Protein AF-A0A0F9E6L7-F1 (afdb_monomer)

pLDDT: mean 91.75, std 6.58, range [57.34, 98.56]

Nearest PDB structures (foldseek):
  7aef-assembly1_q  TM=6.475E-01  e=1.071E-04  Algoriphagus machipongonensis
  8gm4-assembly1_A  TM=2.569E-01  e=2.478E+00  Homo sapiens
  8fny-assembly2_C  TM=2.512E-01  e=2.221E+00  Homo sapiens
  6rwb-assembly1_C  TM=1.839E-01  e=2.221E+00  Yersinia pseudotuberculosis
  8jr3-assembly2_F  TM=1.407E-01  e=9.190E+00  Hendra virus horse/Australia/Hendra/1994

Mean predicted aligned error: 6.39 Å

Radius of gyration: 23.45 Å; Cα contacts (8 Å, |Δi|>4): 718; chains: 1; bounding box: 57×57×60 Å

Solvent-accessible surface area (backbone atoms only — not comparable to full-atom values): 17486 Å² total; per-residue (Å²): 83,44,63,81,44,75,62,44,52,51,32,60,73,71,56,77,78,72,42,50,39,44,32,37,40,42,94,98,54,84,54,46,40,29,20,76,83,42,93,53,21,43,76,44,79,49,77,48,80,52,99,75,36,40,39,33,42,41,27,33,44,29,74,86,47,84,57,69,89,65,79,63,64,71,19,34,37,42,53,34,40,30,30,68,53,77,66,86,65,52,58,61,60,59,67,34,79,43,56,66,69,42,60,29,25,50,80,72,74,77,68,44,28,32,30,26,78,36,51,29,35,32,28,86,59,86,68,87,77,64,89,52,38,59,32,72,44,74,27,76,56,19,28,34,25,25,55,51,56,54,55,43,58,22,26,92,56,41,52,20,30,24,74,42,77,44,83,44,74,59,98,85,44,35,30,38,36,36,36,27,35,18,66,53,48,50,26,57,69,38,50,18,78,37,66,47,67,47,48,82,80,47,76,57,21,43,49,54,53,44,36,35,73,18,65,42,10,66,78,28,76,36,44,35,88,50,82,72,40,48,73,43,76,63,57,67,48,68,49,36,77,65,42,52,64,22,53,77,40,69,44,50,59,70,41,23,51,36,60,53,48,52,56,53,33,70,75,44,60,42,40,78,44,68,42,49,89,64,28,44,32,38,26,50,61,74,81,74,84,56,50,67,57,59,88,86,45,77,42,48,51,57,42,51,26,24,52,84,70,77,76,95,54,77,46,66,35,86,62,63,48,99

Foldseek 3Di:
DQDCDPLQVVQVVVDDDKWKKKWWADPPDDIAIETCPDPFHFDDWDWDDDDFKTKIKTKTFCQVVPCPPDDSAFTWIFMKITGQSQDDAAEDDAQDWDDFQHKHAHPPGPQWIKGWPFTDTFHRDDDDDDDGAQDWDDGPRTIIGTHGGGIDIDTPAATWGQHDKDWDQDPNTTMIIGITIAPLVVLQVQFFQAKDFFAQPDDQALLNQLCCLAQVVCVNRRRVVDDHAAEDEDWDFCSRVHPDCGRVDIGHRGDGSNNNNVVSCVVGQWDWHQDHVSHTYIYRDPDDDADADDPPDWDDFQHWHAYPPGPVDIDTDHHTDD

Organism: NCBI:txid412755

Structure (mmCIF, N/CA/C/O backbone):
data_AF-A0A0F9E6L7-F1
#
_entry.id   AF-A0A0F9E6L7-F1
#
loop_
_atom_site.group_PDB
_atom_site.id
_atom_site.type_symbol
_atom_site.label_atom_id
_atom_site.label_alt_id
_atom_site.label_comp_id
_atom_site.label_asym_id
_atom_site.label_entity_id
_atom_site.label_seq_id
_atom_site.pdbx_PDB_ins_code
_atom_site.Cartn_x
_atom_site.Cartn_y
_atom_site.Cartn_z
_atom_site.occupancy
_atom_site.B_iso_or_equiv
_atom_site.auth_seq_id
_atom_site.auth_comp_id
_atom_site.auth_asym_id
_atom_site.auth_atom_id
_atom_site.pdbx_PDB_model_num
ATOM 1 N N . MET A 1 1 ? -3.425 -5.891 2.898 1.00 57.34 1 MET A N 1
ATOM 2 C CA . MET A 1 1 ? -4.582 -5.947 2.011 1.00 57.34 1 MET A CA 1
ATOM 3 C C . MET A 1 1 ? -5.300 -7.037 2.693 1.00 57.34 1 MET A C 1
ATOM 5 O O . MET A 1 1 ? -4.957 -8.207 2.572 1.00 57.34 1 MET A O 1
ATOM 9 N N . ARG A 1 2 ? -6.162 -6.632 3.617 1.00 64.75 2 ARG A N 1
ATOM 10 C CA . ARG A 1 2 ? -6.976 -7.627 4.283 1.00 64.75 2 ARG A CA 1
ATOM 11 C C . ARG A 1 2 ? -7.738 -8.339 3.170 1.00 64.75 2 ARG A C 1
ATOM 13 O O . ARG A 1 2 ? -8.356 -7.670 2.343 1.00 64.75 2 ARG A O 1
ATOM 20 N N . VAL A 1 3 ? -7.569 -9.651 3.077 1.00 71.81 3 VAL A N 1
ATOM 21 C CA . VAL A 1 3 ? -8.124 -10.449 1.984 1.00 71.81 3 VAL A CA 1
ATOM 22 C C . VAL A 1 3 ? -9.594 -10.707 2.279 1.00 71.81 3 VAL A C 1
ATOM 24 O O . VAL A 1 3 ? -9.988 -10.895 3.431 1.00 71.81 3 VAL A O 1
ATOM 27 N N . LEU A 1 4 ? -10.418 -10.729 1.234 1.00 77.62 4 LEU A N 1
ATOM 28 C CA . LEU A 1 4 ? -11.828 -11.067 1.359 1.00 77.62 4 LEU A CA 1
ATOM 29 C C . LEU A 1 4 ? -11.983 -12.510 1.871 1.00 77.62 4 LEU A C 1
ATOM 31 O O . LEU A 1 4 ? -11.754 -13.470 1.135 1.00 77.62 4 LEU A O 1
ATOM 35 N N . SER A 1 5 ? -12.381 -12.671 3.134 1.00 81.81 5 SER A N 1
ATOM 36 C CA . SER A 1 5 ? -12.637 -13.990 3.719 1.00 81.81 5 SER A CA 1
ATOM 37 C C . SER A 1 5 ? -13.930 -14.605 3.167 1.00 81.81 5 SER A C 1
ATOM 39 O O . SER A 1 5 ? -14.838 -13.895 2.731 1.00 81.81 5 SER A O 1
ATOM 41 N N . ALA A 1 6 ? -14.063 -15.935 3.220 1.00 83.38 6 ALA A N 1
ATOM 42 C CA . ALA A 1 6 ? -15.289 -16.622 2.791 1.00 83.38 6 ALA A CA 1
ATOM 43 C C . ALA A 1 6 ? -16.529 -16.163 3.585 1.00 83.38 6 ALA A C 1
ATOM 45 O O . ALA A 1 6 ? -17.628 -16.039 3.034 1.00 83.38 6 ALA A O 1
ATOM 46 N N . THR A 1 7 ? -16.344 -15.865 4.873 1.00 85.00 7 THR A N 1
ATOM 47 C CA . THR A 1 7 ? -17.393 -15.326 5.741 1.00 85.00 7 THR A CA 1
ATOM 48 C C . THR A 1 7 ? -17.800 -13.922 5.308 1.00 85.00 7 THR A C 1
ATOM 50 O O . THR A 1 7 ? -18.990 -13.648 5.158 1.00 85.00 7 THR A O 1
ATOM 53 N N . LEU A 1 8 ? -16.825 -13.054 5.025 1.00 85.25 8 LEU A N 1
ATOM 54 C CA . LEU A 1 8 ? -17.084 -11.697 4.556 1.00 85.25 8 LEU A CA 1
ATOM 55 C C . LEU A 1 8 ? -17.746 -11.688 3.174 1.00 85.25 8 LEU A C 1
ATOM 57 O O . LEU A 1 8 ? -18.704 -10.950 2.961 1.00 85.25 8 LEU A O 1
ATOM 61 N N . LEU A 1 9 ? -17.313 -12.565 2.265 1.00 85.50 9 LEU A N 1
ATOM 62 C CA . LEU A 1 9 ? -17.955 -12.766 0.966 1.00 85.50 9 LEU A CA 1
ATOM 63 C C . LEU A 1 9 ? -19.421 -13.198 1.121 1.00 85.50 9 LEU A C 1
ATOM 65 O O . LEU A 1 9 ? -20.293 -12.722 0.395 1.00 85.50 9 LEU A O 1
ATOM 69 N N . SER A 1 10 ? -19.710 -14.087 2.073 1.00 86.19 10 SER A N 1
ATOM 70 C CA . SER A 1 10 ? -21.078 -14.541 2.352 1.00 86.19 10 SER A CA 1
ATOM 71 C C . SER A 1 10 ? -21.950 -13.411 2.910 1.00 86.19 10 SER A C 1
ATOM 73 O O . SER A 1 10 ? -23.089 -13.236 2.472 1.00 86.19 10 SER A O 1
ATOM 75 N N . ALA A 1 11 ? -21.406 -12.594 3.816 1.00 86.38 11 ALA A N 1
ATOM 76 C CA . ALA A 1 11 ? -22.085 -11.406 4.330 1.00 86.38 11 ALA A CA 1
ATOM 77 C C . ALA A 1 11 ? -22.339 -10.371 3.219 1.00 86.38 11 ALA A C 1
ATOM 79 O O . ALA A 1 11 ? -23.463 -9.899 3.061 1.00 86.38 11 ALA A O 1
ATOM 80 N N . GLN A 1 12 ? -21.342 -10.103 2.370 1.00 88.00 12 GLN A N 1
ATOM 81 C CA . GLN A 1 12 ? -21.473 -9.203 1.222 1.00 88.00 12 GLN A CA 1
ATOM 82 C C . GLN A 1 12 ? -22.573 -9.660 0.252 1.00 88.00 12 GLN A C 1
ATOM 84 O O . GLN A 1 12 ? -23.340 -8.834 -0.238 1.00 88.00 12 GLN A O 1
ATOM 89 N N . ARG A 1 13 ? -22.689 -10.971 -0.004 1.00 87.94 13 ARG A N 1
ATOM 90 C CA . ARG A 1 13 ? -23.753 -11.546 -0.851 1.00 87.94 13 ARG A CA 1
ATOM 91 C C . ARG A 1 13 ? -25.145 -11.430 -0.236 1.00 87.94 13 ARG A C 1
ATOM 93 O O . ARG A 1 13 ? -26.120 -11.339 -0.974 1.00 87.94 13 ARG A O 1
ATOM 100 N N . THR A 1 14 ? -25.236 -11.450 1.091 1.00 87.38 14 THR A N 1
ATOM 101 C CA . THR A 1 14 ? -26.505 -11.286 1.820 1.00 87.38 14 THR A CA 1
ATOM 102 C C . THR A 1 14 ? -26.995 -9.834 1.757 1.00 87.38 14 THR A C 1
ATOM 104 O O . THR A 1 14 ? -28.196 -9.579 1.836 1.00 87.38 14 THR A O 1
ATOM 107 N N . GLY A 1 15 ? -26.075 -8.891 1.539 1.00 74.62 15 GLY A N 1
ATOM 108 C CA . GLY A 1 15 ? -26.352 -7.462 1.503 1.00 74.62 15 GLY A CA 1
ATOM 109 C C . GLY A 1 15 ? -26.426 -6.848 2.903 1.00 74.62 15 GLY A C 1
ATOM 110 O O . GLY A 1 15 ? -26.440 -7.537 3.919 1.00 74.62 15 GLY A O 1
ATOM 111 N N . GLY A 1 16 ? -26.433 -5.519 2.960 1.00 76.62 16 GLY A N 1
ATOM 112 C CA . GLY A 1 16 ? -26.423 -4.754 4.205 1.00 76.62 16 GLY A CA 1
ATOM 113 C C . GLY A 1 16 ? -25.735 -3.407 4.020 1.00 76.62 16 GLY A C 1
ATOM 114 O O . GLY A 1 16 ? -25.261 -3.091 2.928 1.00 76.62 16 GLY A O 1
ATOM 115 N N . PHE A 1 17 ? -25.677 -2.609 5.086 1.00 79.81 17 PHE A N 1
ATOM 116 C CA . PHE A 1 17 ? -24.894 -1.377 5.061 1.00 79.81 17 PHE A CA 1
ATOM 117 C C . PHE A 1 17 ? -23.401 -1.728 5.049 1.00 79.81 17 PHE A C 1
ATOM 119 O O . PHE A 1 17 ? -22.941 -2.400 5.978 1.00 79.81 17 PHE A O 1
ATOM 126 N N . PRO A 1 18 ? -22.643 -1.308 4.020 1.00 85.81 18 PRO A N 1
ATOM 127 C CA . PRO A 1 18 ? -21.213 -1.544 3.989 1.00 85.81 18 PRO A CA 1
ATOM 128 C C . PRO A 1 18 ? -20.550 -0.744 5.106 1.00 85.81 18 PRO A C 1
ATOM 130 O O . PRO A 1 18 ? -20.838 0.434 5.325 1.00 85.81 18 PRO A O 1
ATOM 133 N N . LEU A 1 19 ? -19.632 -1.395 5.800 1.00 87.50 19 LEU A N 1
ATOM 134 C CA . LEU A 1 19 ? -18.752 -0.746 6.750 1.00 87.50 19 LEU A CA 1
ATOM 135 C C . LEU A 1 19 ? -17.587 -0.153 5.979 1.00 87.50 19 LEU A C 1
ATOM 137 O O . LEU A 1 19 ? -17.007 -0.810 5.117 1.00 87.50 19 LEU A O 1
ATOM 141 N N . ILE A 1 20 ? -17.271 1.099 6.279 1.00 90.50 20 ILE A N 1
ATOM 142 C CA . ILE A 1 20 ? -16.135 1.803 5.702 1.00 90.50 20 ILE A CA 1
ATOM 143 C C . ILE A 1 20 ? -15.351 2.402 6.857 1.00 90.50 20 ILE A C 1
ATOM 145 O O . ILE A 1 20 ? -15.931 3.010 7.763 1.00 90.50 20 ILE A O 1
ATOM 149 N N . LYS A 1 21 ? -14.037 2.218 6.809 1.00 92.25 21 LYS A N 1
ATOM 150 C CA . LYS A 1 21 ? -13.091 2.831 7.731 1.00 92.25 21 LYS A CA 1
ATOM 151 C C . LYS A 1 21 ? -11.992 3.532 6.952 1.00 92.25 21 LYS A C 1
ATOM 153 O O . LYS A 1 21 ? -11.544 3.018 5.927 1.00 92.25 21 LYS A O 1
ATOM 158 N N . ALA A 1 22 ? -11.544 4.659 7.482 1.00 94.38 22 ALA A N 1
ATOM 159 C CA . ALA A 1 22 ? -10.317 5.322 7.072 1.00 94.38 22 ALA A CA 1
ATOM 160 C C . ALA A 1 22 ? -9.404 5.433 8.293 1.00 94.38 22 ALA A C 1
ATOM 162 O O . ALA A 1 22 ? -9.802 6.006 9.309 1.00 94.38 22 ALA A O 1
ATOM 163 N N . ILE A 1 23 ? -8.210 4.851 8.202 1.00 94.38 23 ILE A N 1
ATOM 164 C CA . ILE A 1 23 ? -7.175 4.935 9.233 1.00 94.38 23 ILE A CA 1
ATOM 165 C C . ILE A 1 23 ? -6.048 5.806 8.703 1.00 94.38 23 ILE A C 1
ATOM 167 O O . ILE A 1 23 ? -5.486 5.512 7.649 1.00 94.38 23 ILE A O 1
ATOM 171 N N . PHE A 1 24 ? -5.723 6.854 9.449 1.00 96.00 24 PHE A N 1
ATOM 172 C CA . PHE A 1 24 ? -4.611 7.747 9.185 1.00 96.00 24 PHE A CA 1
ATOM 173 C C . PHE A 1 24 ? -3.502 7.482 10.195 1.00 96.00 24 PHE A C 1
ATOM 175 O O . PHE A 1 24 ? -3.702 7.665 11.398 1.00 96.00 24 PHE A O 1
ATOM 182 N N . SER A 1 25 ? -2.332 7.057 9.726 1.00 95.12 25 SER A N 1
ATOM 183 C CA . SER A 1 25 ? -1.200 6.714 10.593 1.00 95.12 25 SER A CA 1
ATOM 184 C C . SER A 1 25 ? 0.122 7.239 10.048 1.00 95.12 25 SER A C 1
ATOM 186 O O . SER A 1 25 ? 0.366 7.224 8.842 1.00 95.12 25 SER A O 1
ATOM 188 N N . LYS A 1 26 ? 1.008 7.661 10.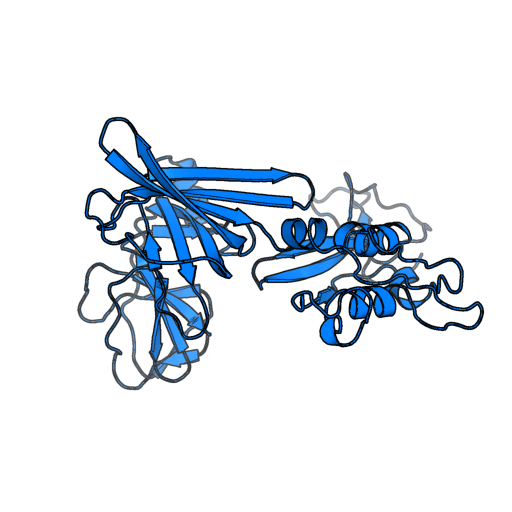947 1.00 94.38 26 LYS A N 1
ATOM 189 C CA . LYS A 1 26 ? 2.373 8.087 10.633 1.00 94.38 26 LYS A CA 1
ATOM 190 C C . LYS A 1 26 ? 3.276 7.734 11.807 1.00 94.38 26 LYS A C 1
ATOM 192 O O . LYS A 1 26 ? 2.883 7.898 12.958 1.00 94.38 26 LYS A O 1
ATOM 197 N N . THR A 1 27 ? 4.468 7.213 11.530 1.00 90.81 27 THR A N 1
ATOM 198 C CA . THR A 1 27 ? 5.414 6.807 12.578 1.00 90.81 27 THR A CA 1
ATOM 199 C C . THR A 1 27 ? 5.722 7.976 13.511 1.00 90.81 27 THR A C 1
ATOM 201 O O . THR A 1 27 ? 6.119 9.042 13.049 1.00 90.81 27 THR A O 1
ATOM 204 N N . GLY A 1 28 ? 5.562 7.761 14.819 1.00 91.31 28 GLY A N 1
ATOM 205 C CA . GLY A 1 28 ? 5.777 8.788 15.845 1.00 91.31 28 GLY A CA 1
ATOM 206 C C . GLY A 1 28 ? 4.581 9.712 16.094 1.00 91.31 28 GLY A C 1
ATOM 207 O O . GLY A 1 28 ? 4.628 10.490 17.041 1.00 91.31 28 GLY A O 1
ATOM 208 N N . GLU A 1 29 ? 3.508 9.597 15.309 1.00 94.25 29 GLU A N 1
ATOM 209 C CA . GLU A 1 29 ? 2.291 10.399 15.447 1.00 94.25 29 GLU A CA 1
ATOM 210 C C . GLU A 1 29 ? 1.114 9.572 15.978 1.00 94.25 29 GLU A C 1
ATOM 212 O O . GLU A 1 29 ? 1.070 8.343 15.878 1.00 94.25 29 GLU A O 1
ATOM 217 N N . THR A 1 30 ? 0.108 10.257 16.527 1.00 92.44 30 THR A N 1
ATOM 218 C CA . THR A 1 30 ? -1.120 9.597 16.995 1.00 92.44 30 THR A CA 1
ATOM 219 C C . THR A 1 30 ? -1.969 9.144 15.809 1.00 92.44 30 THR A C 1
ATOM 221 O O . THR A 1 30 ? -2.384 9.964 14.992 1.00 92.44 30 THR A O 1
ATOM 224 N N . THR A 1 31 ? -2.286 7.849 15.750 1.00 95.38 31 THR A N 1
ATOM 225 C CA . THR A 1 31 ? -3.178 7.288 14.723 1.00 95.38 31 THR A CA 1
ATOM 226 C C . THR A 1 31 ? -4.603 7.821 14.881 1.00 95.38 31 THR A C 1
ATOM 228 O O . THR A 1 31 ? -5.106 7.957 15.997 1.00 95.38 31 THR A O 1
ATOM 231 N N . LYS A 1 32 ? -5.261 8.115 13.758 1.00 94.81 32 LYS A N 1
ATOM 232 C CA . LYS A 1 32 ? -6.642 8.604 13.704 1.00 94.81 32 LYS A CA 1
ATOM 233 C C . LYS A 1 32 ? -7.496 7.671 12.855 1.00 94.81 32 LYS A C 1
ATOM 235 O O . LYS A 1 32 ? -7.264 7.539 11.658 1.00 94.81 32 LYS A O 1
ATOM 240 N N . GLY A 1 33 ? -8.479 7.021 13.468 1.00 94.31 33 GLY A N 1
ATOM 241 C CA . GLY A 1 33 ? -9.413 6.143 12.771 1.00 94.31 33 GLY A CA 1
ATOM 242 C C . GLY A 1 33 ? -10.820 6.717 12.737 1.00 94.31 33 GLY A C 1
ATOM 243 O O . GLY A 1 33 ? -11.354 7.120 13.768 1.00 94.31 33 GLY A O 1
ATOM 244 N N . TYR A 1 34 ? -11.439 6.687 11.561 1.00 94.12 34 TYR A N 1
ATOM 245 C CA . TYR A 1 34 ? -12.789 7.194 11.339 1.00 94.12 34 TYR A CA 1
ATOM 246 C C . TYR A 1 34 ? -13.662 6.138 10.669 1.00 94.12 34 TYR A C 1
ATOM 248 O O . TYR A 1 34 ? -13.224 5.417 9.770 1.00 94.12 34 TYR A O 1
ATOM 256 N N . SER A 1 35 ? -14.918 6.059 11.096 1.00 91.69 35 SER A N 1
ATOM 257 C CA . SER A 1 35 ? -15.954 5.215 10.499 1.00 91.69 35 SER A CA 1
ATOM 258 C C . SER A 1 35 ? -17.309 5.921 10.589 1.00 91.69 35 SER A C 1
ATOM 260 O O . SER A 1 35 ? -17.411 7.042 11.082 1.00 91.69 35 SER A O 1
ATOM 262 N N . PHE A 1 36 ? -18.389 5.278 10.149 1.00 85.38 36 PHE A N 1
ATOM 263 C CA . PHE A 1 36 ? -19.737 5.827 10.339 1.00 85.38 36 PHE A CA 1
ATOM 264 C C . PHE A 1 36 ? -20.189 5.880 11.811 1.00 85.38 36 PHE A C 1
ATOM 266 O O . PHE A 1 36 ? -21.202 6.509 12.114 1.00 85.38 36 PHE A O 1
ATOM 273 N N . THR A 1 37 ? -19.470 5.213 12.720 1.00 79.88 37 THR A N 1
ATOM 274 C CA . THR A 1 37 ? -19.849 5.062 14.134 1.00 79.88 37 THR A CA 1
ATOM 275 C C . THR A 1 37 ? -18.902 5.769 15.106 1.00 79.88 37 THR A C 1
ATOM 277 O O . THR A 1 37 ? -19.082 5.631 16.313 1.00 79.88 37 THR A O 1
ATOM 280 N N . THR A 1 38 ? -17.877 6.470 14.618 1.00 80.12 38 THR A N 1
ATOM 281 C CA . THR A 1 38 ? -16.960 7.268 15.449 1.00 80.12 38 THR A CA 1
ATOM 282 C C . THR A 1 38 ? -17.577 8.618 15.832 1.00 80.12 38 THR A C 1
ATOM 284 O O . THR A 1 38 ? -18.630 8.988 15.319 1.00 80.12 38 THR A O 1
ATOM 287 N N . THR A 1 39 ? -16.943 9.349 16.754 1.00 76.94 39 THR A N 1
ATOM 288 C CA . THR A 1 39 ? -17.372 10.700 17.164 1.00 76.94 39 THR A CA 1
ATOM 289 C C . THR A 1 39 ? -17.327 11.679 15.988 1.00 76.94 39 THR A C 1
ATOM 291 O O . THR A 1 39 ? -18.346 12.271 15.643 1.00 76.94 39 THR A O 1
ATOM 294 N N . ASP A 1 40 ? -16.174 11.771 15.322 1.00 77.12 40 ASP A N 1
ATOM 295 C CA . ASP A 1 40 ? -16.021 12.440 14.030 1.00 77.12 40 ASP A CA 1
ATOM 296 C C . ASP A 1 40 ? -16.231 11.374 12.955 1.00 77.12 40 ASP A C 1
ATOM 298 O O . ASP A 1 40 ? -15.494 10.389 12.883 1.00 77.12 40 ASP A O 1
ATOM 302 N N . ARG A 1 41 ? -17.325 11.461 12.204 1.00 89.50 41 ARG A N 1
ATOM 303 C CA . ARG A 1 41 ? -17.778 10.350 11.356 1.00 89.50 41 ARG A CA 1
ATOM 304 C C . ARG A 1 41 ? -17.209 10.465 9.958 1.00 89.50 41 ARG A C 1
ATOM 306 O O . ARG A 1 41 ? -17.183 11.544 9.375 1.00 89.50 41 ARG A O 1
ATOM 313 N N . LEU A 1 42 ? -16.852 9.330 9.370 1.00 93.31 42 LEU A N 1
ATOM 314 C CA . LEU A 1 42 ? -16.672 9.246 7.926 1.00 93.31 42 LEU A CA 1
ATOM 315 C C . LEU A 1 42 ? -18.032 9.487 7.260 1.00 93.31 42 LEU A C 1
ATOM 317 O O . LEU A 1 42 ? -18.995 8.786 7.557 1.00 93.31 42 LEU A O 1
ATOM 321 N N . ILE A 1 43 ? -18.119 10.479 6.374 1.00 93.62 43 ILE A N 1
ATOM 322 C CA . ILE A 1 43 ? -19.371 10.862 5.692 1.00 93.62 43 ILE A CA 1
ATOM 323 C C . ILE A 1 43 ? -19.280 10.779 4.169 1.00 93.62 43 ILE A C 1
ATOM 325 O O . ILE A 1 43 ? -20.302 10.818 3.486 1.00 93.62 43 ILE A O 1
ATOM 329 N N . GLY A 1 44 ? -18.075 10.639 3.619 1.00 92.75 44 GLY A N 1
ATOM 330 C CA . GLY A 1 44 ? -17.872 10.501 2.185 1.00 92.75 44 GLY A CA 1
ATOM 331 C C . GLY A 1 44 ? -16.586 9.763 1.865 1.00 92.75 44 GLY A C 1
ATOM 332 O O . GLY A 1 44 ? -15.574 9.922 2.543 1.00 92.75 44 GLY A O 1
ATOM 333 N N . LEU A 1 45 ? -16.641 8.956 0.813 1.00 94.19 45 LEU A N 1
ATOM 334 C CA . LEU A 1 45 ? -15.485 8.289 0.240 1.00 94.19 45 LEU A CA 1
ATOM 335 C C . LEU A 1 45 ? -15.660 8.250 -1.277 1.00 94.19 45 LEU A C 1
ATOM 337 O O . LEU A 1 45 ? -16.623 7.661 -1.771 1.00 94.19 45 LEU A O 1
ATOM 341 N N . LYS A 1 46 ? -14.730 8.852 -2.013 1.00 94.75 46 LYS A N 1
ATOM 342 C CA . LYS A 1 46 ? -14.608 8.678 -3.465 1.00 94.75 46 LYS A CA 1
ATOM 343 C C . LYS A 1 46 ? -13.269 8.021 -3.731 1.00 94.75 46 LYS A C 1
ATOM 345 O O . LYS A 1 46 ? -12.265 8.581 -3.331 1.00 94.75 46 LYS A O 1
ATOM 350 N N . GLN A 1 47 ? -13.258 6.855 -4.365 1.00 92.31 47 GLN A N 1
ATOM 351 C CA . GLN A 1 47 ? -12.026 6.166 -4.755 1.00 92.31 47 GLN A CA 1
ATOM 352 C C . GLN A 1 47 ? -11.979 6.033 -6.272 1.00 92.31 47 GLN A C 1
ATOM 354 O O . GLN A 1 47 ? -13.021 5.824 -6.899 1.00 92.31 47 GLN A O 1
ATOM 359 N N . SER A 1 48 ? -10.783 6.139 -6.836 1.00 92.12 48 SER A N 1
ATOM 360 C CA . SER A 1 48 ? -10.517 5.911 -8.249 1.00 92.12 48 SER A CA 1
ATOM 361 C C . SER A 1 48 ? -9.297 5.016 -8.391 1.00 92.12 48 SER A C 1
ATOM 363 O O . SER A 1 48 ? -8.199 5.409 -8.009 1.00 92.12 48 SER A O 1
ATOM 365 N N . ASP A 1 49 ? -9.507 3.853 -8.998 1.00 85.94 49 ASP A N 1
ATOM 366 C CA . ASP A 1 49 ? -8.459 2.912 -9.377 1.00 85.94 49 ASP A CA 1
ATOM 367 C C . ASP A 1 49 ? -8.473 2.827 -10.909 1.00 85.94 49 ASP A C 1
ATOM 369 O O . ASP A 1 49 ? -9.444 2.342 -11.498 1.00 85.94 49 ASP A O 1
ATOM 373 N N . GLN A 1 50 ? -7.464 3.399 -11.566 1.00 81.69 50 GLN A N 1
ATOM 374 C CA . GLN A 1 50 ? -7.350 3.438 -13.030 1.00 81.69 50 GLN A CA 1
ATOM 375 C C . GLN A 1 50 ? -5.939 3.028 -13.432 1.00 81.69 50 GLN A C 1
ATOM 377 O O . GLN A 1 50 ? -4.970 3.640 -12.989 1.00 81.69 50 GLN A O 1
ATOM 382 N N . ASP A 1 51 ? -5.831 2.010 -14.285 1.00 80.19 51 ASP A N 1
ATOM 383 C CA . ASP A 1 51 ? -4.570 1.374 -14.669 1.00 80.19 51 ASP A CA 1
ATOM 384 C C . ASP A 1 51 ? -3.733 0.961 -13.443 1.00 80.19 51 ASP A C 1
ATOM 386 O O . ASP A 1 51 ? -4.009 -0.060 -12.817 1.00 80.19 51 ASP A O 1
ATOM 390 N N . TRP A 1 52 ? -2.734 1.770 -13.086 1.00 84.50 52 TRP A N 1
ATOM 391 C CA . TRP A 1 52 ? -1.857 1.585 -11.926 1.00 84.50 52 TRP A CA 1
ATOM 392 C C . TRP A 1 52 ? -1.967 2.725 -10.894 1.00 84.50 52 TRP A C 1
ATOM 394 O O . TRP A 1 52 ? -1.319 2.676 -9.849 1.00 84.50 52 TRP A O 1
ATOM 404 N N . LEU A 1 53 ? -2.792 3.742 -11.174 1.00 90.44 53 LEU A N 1
ATOM 405 C CA . LEU A 1 53 ? -3.041 4.903 -10.320 1.00 90.44 53 LEU A CA 1
ATOM 406 C C . LEU A 1 53 ? -4.177 4.618 -9.330 1.00 90.44 53 LEU A C 1
ATOM 408 O O . LEU A 1 53 ? -5.198 4.029 -9.690 1.00 90.44 53 LEU A O 1
ATOM 412 N N . GLN A 1 54 ? -4.010 5.092 -8.096 1.00 92.06 54 GLN A N 1
ATOM 413 C CA . GLN A 1 54 ? -4.948 4.905 -6.990 1.00 92.06 54 GLN A CA 1
ATOM 414 C C . GLN A 1 54 ? -5.118 6.221 -6.232 1.00 92.06 54 GLN A C 1
ATOM 416 O O . GLN A 1 54 ? -4.172 6.733 -5.631 1.00 92.06 54 GLN A O 1
ATOM 421 N N . THR A 1 55 ? -6.326 6.776 -6.223 1.00 94.94 55 THR A N 1
ATOM 422 C CA . THR A 1 55 ? -6.638 7.993 -5.462 1.00 94.94 55 THR A CA 1
ATOM 423 C C . THR A 1 55 ? -7.895 7.827 -4.627 1.00 94.94 55 THR A C 1
ATOM 425 O O . THR A 1 55 ? -8.777 7.018 -4.935 1.00 94.94 55 THR A O 1
ATOM 428 N N . ALA A 1 56 ? -7.986 8.602 -3.549 1.00 96.38 56 ALA A N 1
ATOM 429 C CA . ALA A 1 56 ? -9.187 8.676 -2.742 1.00 96.38 56 ALA A CA 1
ATOM 430 C C . ALA A 1 56 ? -9.401 10.061 -2.131 1.00 96.38 56 ALA A C 1
ATOM 432 O O . ALA A 1 56 ? -8.473 10.642 -1.587 1.00 96.38 56 ALA A O 1
ATOM 433 N N . ASP A 1 57 ? -10.643 10.531 -2.121 1.00 96.94 57 ASP A N 1
ATOM 434 C CA . ASP A 1 57 ? -11.076 11.633 -1.266 1.00 96.94 57 ASP A CA 1
ATOM 435 C C . ASP A 1 57 ? -11.874 11.059 -0.095 1.00 96.94 57 ASP A C 1
ATOM 437 O O . ASP A 1 57 ? -12.952 10.476 -0.281 1.00 96.94 57 ASP A O 1
ATOM 441 N N . VAL A 1 58 ? -11.350 11.238 1.115 1.00 96.62 58 VAL A N 1
ATOM 442 C CA . VAL A 1 58 ? -12.004 10.847 2.366 1.00 96.62 58 VAL A CA 1
ATOM 443 C C . VAL A 1 58 ? -12.601 12.094 3.004 1.00 96.62 58 VAL A C 1
ATOM 445 O O . VAL A 1 58 ? -11.887 13.030 3.341 1.00 96.62 58 VAL A O 1
ATOM 448 N N . THR A 1 59 ? -13.922 12.126 3.168 1.00 96.12 59 THR A N 1
ATOM 449 C CA . THR A 1 59 ? -14.630 13.244 3.803 1.00 96.12 59 THR A CA 1
ATOM 450 C C . THR A 1 59 ? -15.046 12.866 5.217 1.00 96.12 59 THR A C 1
ATOM 452 O O . THR A 1 59 ? -15.814 11.915 5.399 1.00 96.12 59 THR A O 1
ATOM 455 N N . ILE A 1 60 ? -14.582 13.634 6.200 1.00 95.69 60 ILE A N 1
ATOM 456 C CA . ILE A 1 60 ? -14.888 13.451 7.620 1.00 95.69 60 ILE A CA 1
ATOM 457 C C . ILE A 1 60 ? -15.739 14.623 8.123 1.00 95.69 60 ILE A C 1
ATOM 459 O O . ILE A 1 60 ? -15.481 15.782 7.798 1.00 95.69 60 ILE A O 1
ATOM 463 N N . ASP A 1 61 ? -16.777 14.308 8.895 1.00 94.50 61 ASP A N 1
ATOM 464 C CA . ASP A 1 61 ? -17.582 15.269 9.653 1.00 94.50 61 ASP A CA 1
ATOM 465 C C . ASP A 1 61 ? -16.692 15.967 10.687 1.00 94.50 61 ASP A C 1
ATOM 467 O O . 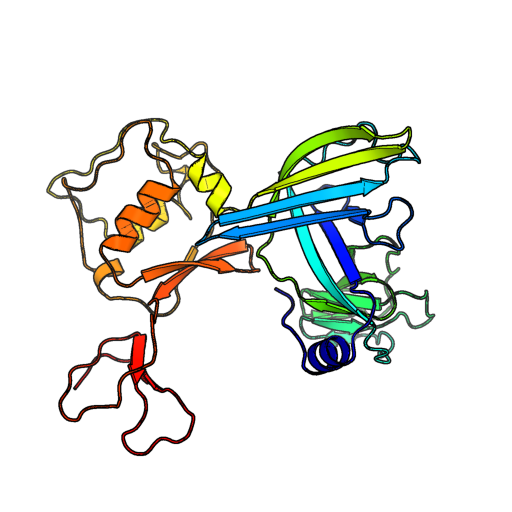ASP A 1 61 ? -16.046 15.305 11.496 1.00 94.50 61 ASP A O 1
ATOM 471 N N . ASN A 1 62 ? -16.659 17.298 10.651 1.00 92.81 62 ASN A N 1
ATOM 472 C CA . ASN A 1 62 ? -15.914 18.127 11.598 1.00 92.81 62 ASN A CA 1
ATOM 473 C C . ASN A 1 62 ? -16.843 19.128 12.300 1.00 92.81 62 ASN A C 1
ATOM 475 O O . ASN A 1 62 ? -16.421 20.200 12.728 1.00 92.81 62 ASN A O 1
ATOM 479 N N . SER A 1 63 ? -18.131 18.799 12.428 1.00 90.81 63 SER A N 1
ATOM 480 C CA . SER A 1 63 ? -19.106 19.631 13.144 1.00 90.81 63 SER A CA 1
ATOM 481 C C . SER A 1 63 ? -18.736 19.870 14.614 1.00 90.81 63 SER A C 1
ATOM 483 O O . SER A 1 63 ? -19.130 20.886 15.185 1.00 90.81 63 SER A O 1
ATOM 485 N N . LEU A 1 64 ? -17.946 18.973 15.214 1.00 89.25 64 LEU A N 1
ATOM 486 C CA . LEU A 1 64 ? -17.429 19.097 16.580 1.00 89.25 64 LEU A CA 1
ATOM 487 C C . LEU A 1 64 ? -16.100 19.862 16.669 1.00 89.25 64 LEU A C 1
ATOM 489 O O . LEU A 1 64 ? -15.646 20.166 17.769 1.00 89.25 64 LEU A O 1
ATOM 493 N N . GLY A 1 65 ? -15.482 20.192 15.533 1.00 89.06 65 GLY A N 1
ATOM 494 C CA . GLY A 1 65 ? -14.244 20.963 15.467 1.00 89.06 65 GLY A CA 1
ATOM 495 C C . GLY A 1 65 ? -12.978 20.205 15.878 1.00 89.06 65 GLY A C 1
ATOM 496 O O . GLY A 1 65 ? -11.922 20.831 15.942 1.00 89.06 65 GLY A O 1
ATOM 497 N N . ASN A 1 66 ? -13.043 18.892 16.122 1.00 88.44 66 ASN A N 1
ATOM 498 C CA . ASN A 1 66 ? -11.912 18.081 16.594 1.00 88.44 66 ASN A CA 1
ATOM 499 C C . ASN A 1 66 ? -10.776 17.930 15.569 1.00 88.44 66 ASN A C 1
ATOM 501 O O . ASN A 1 66 ? -9.662 17.574 15.955 1.00 88.44 66 ASN A O 1
ATOM 505 N N . LEU A 1 67 ? -11.044 18.182 14.283 1.00 89.25 67 LEU A N 1
ATOM 506 C CA . LEU A 1 67 ? -10.022 18.182 13.228 1.00 89.25 67 LEU A CA 1
ATOM 507 C C . LEU A 1 67 ? -9.422 19.568 12.982 1.00 89.25 67 LEU A C 1
ATOM 509 O O . LEU A 1 67 ? -8.442 19.688 12.260 1.00 89.25 67 LEU A O 1
ATOM 513 N N . THR A 1 68 ? -9.982 20.620 13.584 1.00 87.81 68 THR A N 1
ATOM 514 C CA . THR A 1 68 ? -9.557 21.999 13.314 1.00 87.81 68 THR A CA 1
ATOM 515 C C . THR A 1 68 ? -8.095 22.202 13.705 1.00 87.81 68 THR A C 1
ATOM 517 O O . THR A 1 68 ? -7.745 22.114 14.883 1.00 87.81 68 THR A O 1
ATOM 520 N N . GLY A 1 69 ? -7.251 22.526 12.724 1.00 84.44 69 GLY A N 1
ATOM 521 C CA . GLY A 1 69 ? -5.827 22.789 12.941 1.00 84.44 69 GLY A CA 1
ATOM 522 C C . GLY A 1 69 ? -4.963 21.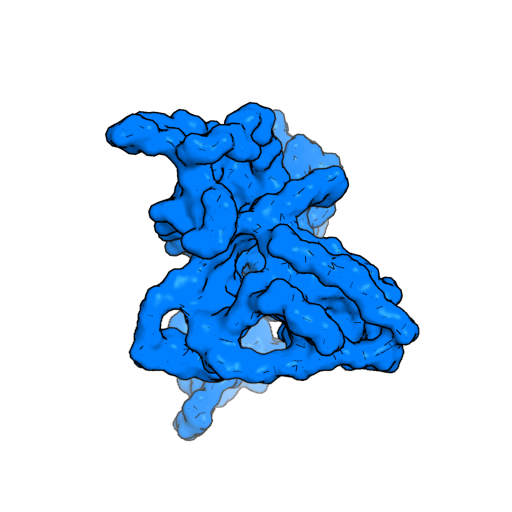538 13.119 1.00 84.44 69 GLY A C 1
ATOM 523 O O . GLY A 1 69 ? -3.791 21.678 13.471 1.00 84.44 69 GLY A O 1
ATOM 524 N N . LEU A 1 70 ? -5.510 20.340 12.892 1.00 90.38 70 LEU A N 1
ATOM 525 C CA . LEU A 1 70 ? -4.686 19.164 12.631 1.00 90.38 70 LEU A CA 1
ATOM 526 C C . LEU A 1 70 ? -4.162 19.243 11.193 1.00 90.38 70 LEU A C 1
ATOM 528 O O . LEU A 1 70 ? -4.853 19.738 10.317 1.00 90.38 70 LEU A O 1
ATOM 532 N N . ASP A 1 71 ? -2.936 18.776 10.973 1.00 93.38 71 ASP A N 1
ATOM 533 C CA . ASP A 1 71 ? -2.388 18.566 9.634 1.00 93.38 71 ASP A CA 1
ATOM 534 C C . ASP A 1 71 ? -2.059 17.084 9.507 1.00 93.38 71 ASP A C 1
ATOM 536 O O . ASP A 1 71 ? -1.127 16.580 10.144 1.00 93.38 71 ASP A O 1
ATOM 540 N N . LEU A 1 72 ? -2.866 16.371 8.722 1.00 95.50 72 LEU A N 1
ATOM 541 C CA . LEU A 1 72 ? -2.629 14.954 8.446 1.00 95.50 72 LEU A CA 1
ATOM 542 C C . LEU A 1 72 ? -1.833 14.732 7.154 1.00 95.50 72 LEU A C 1
ATOM 544 O O . LEU A 1 72 ? -1.696 13.591 6.708 1.00 95.50 72 LEU A O 1
ATOM 548 N N . THR A 1 73 ? -1.261 15.778 6.552 1.00 95.62 73 THR A N 1
ATOM 549 C CA . THR A 1 73 ? -0.436 15.646 5.348 1.00 95.62 73 THR A CA 1
ATOM 550 C C . THR A 1 73 ? 0.769 14.731 5.600 1.00 95.62 73 THR A C 1
ATOM 552 O O . THR A 1 73 ? 1.491 14.804 6.601 1.00 95.62 73 THR A O 1
ATOM 555 N N . GLY A 1 74 ? 0.987 13.802 4.671 1.00 94.25 74 GLY A N 1
ATOM 556 C CA . GLY A 1 74 ? 2.025 12.782 4.757 1.00 94.25 74 GLY A CA 1
ATOM 557 C C . GLY A 1 74 ? 1.697 11.594 5.665 1.00 94.25 74 GLY A C 1
ATOM 558 O O . GLY A 1 74 ? 2.541 10.709 5.794 1.00 94.25 74 GLY A O 1
ATOM 559 N N . PHE A 1 75 ? 0.511 11.533 6.281 1.00 96.56 75 PHE A N 1
ATOM 560 C CA . PHE A 1 75 ? 0.040 10.304 6.920 1.00 96.56 75 PHE A CA 1
ATOM 561 C C . PHE A 1 75 ? -0.294 9.258 5.854 1.00 96.56 75 PHE A C 1
ATOM 563 O O . PHE A 1 75 ? -0.777 9.586 4.768 1.00 96.56 75 PHE A O 1
ATOM 570 N N . GLN A 1 76 ? -0.075 7.985 6.173 1.00 95.00 76 GLN A N 1
ATOM 571 C CA . GLN A 1 76 ? -0.671 6.896 5.410 1.00 95.00 76 GLN A CA 1
ATOM 572 C C . GLN A 1 76 ? -2.180 6.903 5.632 1.00 95.00 76 GLN A C 1
ATOM 574 O O . GLN A 1 76 ? -2.625 7.048 6.765 1.00 95.00 76 GLN A O 1
ATOM 579 N N . CYS A 1 77 ? -2.953 6.715 4.569 1.00 95.12 77 CYS A N 1
ATOM 580 C CA . CYS A 1 77 ? -4.394 6.535 4.593 1.00 95.12 77 CYS A CA 1
ATOM 581 C C . CYS A 1 77 ? -4.724 5.108 4.146 1.00 95.12 77 CYS A C 1
ATOM 583 O O . CYS A 1 77 ? -4.558 4.744 2.978 1.00 95.12 77 CYS A O 1
ATOM 585 N N . ILE A 1 78 ? -5.197 4.293 5.087 1.00 92.75 78 ILE A N 1
ATOM 586 C CA . ILE A 1 78 ? -5.666 2.934 4.828 1.00 92.75 78 ILE A CA 1
ATOM 587 C C . ILE A 1 78 ? -7.188 2.952 4.826 1.00 92.75 78 ILE A C 1
ATOM 589 O O . ILE A 1 78 ? -7.826 3.236 5.843 1.00 92.75 78 ILE A O 1
ATOM 593 N N . ILE A 1 79 ? -7.769 2.618 3.677 1.00 92.50 79 ILE A N 1
ATOM 594 C CA . ILE A 1 79 ? -9.215 2.515 3.504 1.00 92.50 79 ILE A CA 1
ATOM 595 C C . ILE A 1 79 ? -9.603 1.041 3.528 1.00 92.50 79 ILE A C 1
ATOM 597 O O . ILE A 1 79 ? -9.118 0.237 2.729 1.00 92.50 79 ILE A O 1
ATOM 601 N N . SER A 1 80 ? -10.519 0.696 4.426 1.00 90.81 80 SER A N 1
ATOM 602 C CA . SER A 1 80 ? -11.054 -0.658 4.559 1.00 90.81 80 SER A CA 1
ATOM 603 C C . SER A 1 80 ? -12.562 -0.654 4.352 1.00 90.81 80 SER A C 1
ATOM 605 O O . SER A 1 80 ? -13.265 0.264 4.778 1.00 90.81 80 SER A O 1
ATOM 607 N N . LYS A 1 81 ? -13.055 -1.695 3.682 1.00 89.44 81 LYS A N 1
ATOM 608 C CA . LYS A 1 81 ? -14.470 -1.965 3.430 1.00 89.44 81 LYS A CA 1
ATOM 609 C C . LYS A 1 81 ? -14.845 -3.289 4.077 1.00 89.44 81 LYS A C 1
ATOM 611 O O . LYS A 1 81 ? -14.049 -4.220 4.101 1.00 89.44 81 LYS A O 1
ATOM 616 N N . GLY A 1 82 ? -16.059 -3.414 4.579 1.00 89.69 82 GLY A N 1
ATOM 617 C CA . GLY A 1 82 ? -16.474 -4.636 5.250 1.00 89.69 82 GLY A CA 1
ATOM 618 C C . GLY A 1 82 ? -17.968 -4.748 5.437 1.00 89.69 82 GLY A C 1
ATOM 619 O O . GLY A 1 82 ? -18.742 -3.914 4.973 1.00 89.69 82 GLY A O 1
ATOM 620 N N . TYR A 1 83 ? -18.359 -5.798 6.142 1.00 88.69 83 TYR A N 1
ATOM 621 C CA . TYR A 1 83 ? -19.735 -6.055 6.533 1.00 88.69 83 TYR A CA 1
ATOM 622 C C . TYR A 1 83 ? -19.744 -6.619 7.947 1.00 88.69 83 TYR A C 1
ATOM 624 O O . TYR A 1 83 ? -18.765 -7.205 8.416 1.00 88.69 83 TYR A O 1
ATOM 632 N N . ASN A 1 84 ? -20.869 -6.447 8.632 1.00 86.81 84 ASN A N 1
ATOM 633 C CA . ASN A 1 84 ? -21.084 -7.159 9.877 1.00 86.81 84 ASN A CA 1
ATOM 634 C C . ASN A 1 84 ? -21.223 -8.652 9.559 1.00 86.81 84 ASN A C 1
ATOM 636 O O . ASN A 1 84 ? -22.140 -9.049 8.840 1.00 86.81 84 ASN A O 1
ATOM 640 N N . THR A 1 85 ? -20.299 -9.465 10.063 1.00 83.50 85 THR A N 1
ATOM 641 C CA . THR A 1 85 ? -20.307 -10.914 9.837 1.00 83.50 85 THR A CA 1
ATOM 642 C C . THR A 1 85 ? -20.939 -11.679 10.990 1.00 83.50 85 THR A C 1
ATOM 644 O O . THR A 1 85 ? -21.151 -12.884 10.875 1.00 83.50 85 THR A O 1
ATOM 647 N N . THR A 1 86 ? -21.281 -11.004 12.094 1.00 80.94 86 THR A N 1
ATOM 648 C CA . THR A 1 86 ? -21.829 -11.600 13.327 1.00 80.94 86 THR A CA 1
ATOM 649 C C . THR A 1 86 ? -20.972 -12.736 13.901 1.00 80.94 86 THR A C 1
ATOM 651 O O . THR A 1 86 ? -21.444 -13.538 14.707 1.00 80.94 86 THR A O 1
ATOM 654 N N . VAL A 1 87 ? -19.702 -12.817 13.490 1.00 83.94 87 VAL A N 1
ATOM 655 C CA . VAL A 1 87 ? -18.767 -13.846 13.941 1.00 83.94 87 VAL A CA 1
ATOM 656 C C . VAL A 1 87 ? -18.467 -13.625 15.414 1.00 83.94 87 VAL A C 1
ATOM 658 O O . VAL A 1 87 ? -18.046 -12.545 15.828 1.00 83.94 87 VAL A O 1
ATOM 661 N N . VAL A 1 88 ? -18.648 -14.675 16.210 1.00 86.00 88 VAL A N 1
ATOM 662 C CA . VAL A 1 88 ? -18.233 -14.673 17.613 1.00 86.00 88 VAL A CA 1
ATOM 663 C C . VAL A 1 88 ? -16.713 -14.805 17.673 1.00 86.00 88 VAL A C 1
ATOM 665 O O . VAL A 1 88 ? -16.140 -15.725 17.089 1.00 86.00 88 VAL A O 1
ATOM 668 N N . ARG A 1 89 ? -16.057 -13.881 18.379 1.00 90.94 89 ARG A N 1
ATOM 669 C CA . ARG A 1 89 ? -14.601 -13.869 18.575 1.00 90.94 89 ARG A CA 1
ATOM 670 C C . ARG A 1 89 ? -14.219 -14.550 19.882 1.00 90.94 89 ARG A C 1
ATOM 672 O O . ARG A 1 89 ? -14.941 -14.453 20.873 1.00 90.94 89 ARG A O 1
ATOM 679 N N . ALA A 1 90 ? -13.073 -15.223 19.879 1.00 94.50 90 ALA A N 1
ATOM 680 C CA . ALA A 1 90 ? -12.500 -15.789 21.092 1.00 94.50 90 ALA A CA 1
ATOM 681 C C . ALA A 1 90 ? -11.923 -14.680 21.985 1.00 94.50 90 ALA A C 1
ATOM 683 O O . ALA A 1 90 ? -11.425 -13.670 21.483 1.00 94.50 90 ALA A O 1
ATOM 684 N N . ALA A 1 91 ? -11.986 -14.877 23.302 1.00 96.94 91 ALA A N 1
ATOM 685 C CA . ALA A 1 91 ? -11.317 -13.994 24.249 1.00 96.94 91 ALA A CA 1
ATOM 686 C C . ALA A 1 91 ? -9.792 -14.151 24.163 1.00 96.94 91 ALA A C 1
ATOM 688 O O . ALA A 1 91 ? -9.298 -15.229 23.821 1.00 96.94 91 ALA A O 1
ATOM 689 N N . TRP A 1 92 ? -9.064 -13.086 24.494 1.00 98.31 92 TRP A N 1
ATOM 690 C CA . TRP A 1 92 ? -7.614 -13.109 24.647 1.00 98.31 92 TRP A CA 1
ATOM 691 C C . TRP A 1 92 ? -7.179 -14.178 25.662 1.00 98.31 92 TRP A C 1
ATOM 693 O O . TRP A 1 92 ? -7.831 -14.415 26.68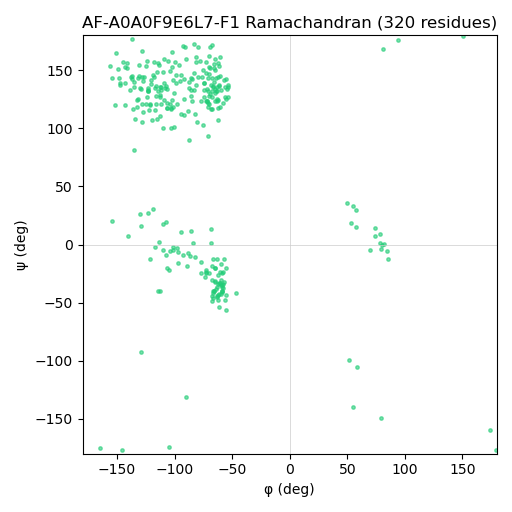1 1.00 98.31 92 TRP A O 1
ATOM 703 N N . VAL A 1 93 ? -6.053 -14.825 25.369 1.00 98.44 93 VAL A N 1
ATOM 704 C CA . VAL A 1 93 ? -5.421 -15.865 26.189 1.00 98.44 93 VAL A CA 1
ATOM 705 C C . VAL A 1 93 ? -3.940 -15.539 26.367 1.00 98.44 93 VAL A C 1
ATOM 707 O O . VAL A 1 93 ? -3.256 -15.215 25.392 1.00 98.44 93 VAL A O 1
ATOM 710 N N . ALA A 1 94 ? -3.452 -15.665 27.603 1.00 98.25 94 ALA A N 1
ATOM 711 C CA . ALA A 1 94 ? -2.060 -15.429 27.981 1.00 98.25 94 ALA A CA 1
ATOM 712 C C . ALA A 1 94 ? -1.092 -16.431 27.339 1.00 98.25 94 ALA A C 1
ATOM 714 O O . ALA A 1 94 ? -1.451 -17.589 27.110 1.00 98.25 94 ALA A O 1
ATOM 715 N N . SER A 1 95 ? 0.150 -15.999 27.092 1.00 98.00 95 SER A N 1
ATOM 716 C CA . SER A 1 95 ? 1.251 -16.847 26.594 1.00 98.00 95 SER A CA 1
ATOM 717 C C . SER A 1 95 ? 0.881 -17.693 25.366 1.00 98.00 95 SER A C 1
ATOM 719 O O . SER A 1 95 ? 1.302 -18.843 25.230 1.00 98.00 95 SER A O 1
ATOM 721 N N . THR A 1 96 ? 0.058 -17.136 24.480 1.00 98.38 96 THR A N 1
ATOM 722 C CA . THR A 1 96 ? -0.522 -17.831 23.329 1.00 98.38 96 THR A CA 1
ATOM 723 C C . THR A 1 96 ? 0.054 -17.273 22.038 1.00 98.38 96 THR A C 1
ATOM 725 O O . THR A 1 96 ? 0.172 -16.061 21.878 1.00 98.38 96 THR A O 1
ATOM 728 N N . VAL A 1 97 ? 0.418 -18.161 21.111 1.00 98.38 97 VAL A N 1
ATOM 729 C CA . VAL A 1 97 ? 0.885 -17.771 19.777 1.00 98.38 97 VAL A CA 1
ATOM 730 C C . VAL A 1 97 ? -0.315 -17.369 18.927 1.00 98.38 97 VAL A C 1
ATOM 732 O O . VAL A 1 97 ? -1.220 -18.177 18.712 1.00 98.38 97 VAL A O 1
ATOM 735 N N . TYR A 1 98 ? -0.289 -16.153 18.395 1.00 97.88 98 TYR A N 1
ATOM 736 C CA . TYR A 1 98 ? -1.274 -15.660 17.444 1.00 97.88 98 TYR A CA 1
ATOM 737 C C . TYR A 1 98 ? -0.631 -15.393 16.083 1.00 97.88 98 TYR A C 1
ATOM 739 O O . TYR A 1 98 ? 0.407 -14.738 15.966 1.00 97.88 98 TYR A O 1
ATOM 747 N N . ALA A 1 99 ? -1.279 -15.900 15.035 1.00 96.69 99 ALA A N 1
ATOM 748 C CA . ALA A 1 99 ? -0.901 -15.631 13.655 1.00 96.69 99 ALA A CA 1
ATOM 749 C C . ALA A 1 99 ? -1.389 -14.244 13.204 1.00 96.69 99 ALA A C 1
ATOM 751 O O . ALA A 1 99 ? -2.356 -13.704 13.745 1.00 96.69 99 ALA A O 1
ATOM 752 N N . LEU A 1 100 ? -0.745 -13.695 12.171 1.00 92.75 100 LEU A N 1
ATOM 753 C CA . LEU A 1 100 ? -1.171 -12.452 11.530 1.00 92.75 100 LEU A CA 1
ATOM 754 C C . LEU A 1 100 ? -2.642 -12.553 11.091 1.00 92.75 100 LEU A C 1
ATOM 756 O O . LEU A 1 100 ? -3.046 -13.555 10.502 1.00 92.75 100 LEU A O 1
ATOM 760 N N . GLY A 1 101 ? -3.439 -11.524 11.384 1.00 90.56 101 GLY A N 1
ATOM 761 C CA . GLY A 1 101 ? -4.866 -11.495 11.057 1.00 90.56 101 GLY A CA 1
ATOM 762 C C . GLY A 1 101 ? -5.781 -12.270 12.014 1.00 90.56 101 GLY A C 1
ATOM 763 O O . GLY A 1 101 ? -6.996 -12.253 11.817 1.00 90.56 101 GLY A O 1
ATOM 764 N N . ALA A 1 102 ? -5.252 -12.923 13.057 1.00 93.06 102 ALA A N 1
ATOM 765 C CA . ALA A 1 102 ? -6.089 -13.470 14.124 1.00 93.06 102 ALA A CA 1
ATOM 766 C C . ALA A 1 102 ? -6.845 -12.341 14.846 1.00 93.06 102 ALA A C 1
ATOM 768 O O . ALA A 1 102 ? -6.303 -11.251 15.024 1.00 93.06 102 ALA A O 1
ATOM 769 N N . VAL A 1 103 ? -8.088 -12.602 15.263 1.00 94.00 103 VAL A N 1
ATOM 770 C CA . VAL A 1 103 ? -8.949 -11.608 15.923 1.00 94.00 103 VAL A CA 1
ATOM 771 C C . VAL A 1 103 ? -9.398 -12.111 17.288 1.00 94.00 103 VAL A C 1
ATOM 773 O O . VAL A 1 103 ? -9.901 -13.232 17.397 1.00 94.00 103 VAL A O 1
ATOM 776 N N . VAL A 1 104 ? -9.265 -11.262 18.305 1.00 95.88 104 VAL A N 1
ATOM 777 C CA . VAL A 1 104 ? -9.688 -11.533 19.685 1.00 95.88 104 VAL A CA 1
ATOM 778 C C . VAL A 1 104 ? -10.575 -10.417 20.232 1.00 95.88 104 VAL A C 1
ATOM 780 O O . VAL A 1 104 ? -10.660 -9.327 19.667 1.00 95.88 104 VAL A O 1
ATOM 783 N N . ILE A 1 105 ? -11.225 -10.695 21.356 1.00 95.94 105 ILE A N 1
ATOM 784 C CA . ILE A 1 105 ? -11.850 -9.697 22.233 1.00 95.94 105 ILE A CA 1
ATOM 785 C C . ILE A 1 105 ? -11.185 -9.744 23.615 1.00 95.94 105 ILE A C 1
ATOM 787 O O . ILE A 1 105 ? -10.632 -10.788 23.971 1.00 95.94 105 ILE A O 1
ATOM 791 N N . PRO A 1 106 ? -11.246 -8.672 24.419 1.00 96.94 106 PRO A N 1
ATOM 792 C CA . PRO A 1 106 ? -10.680 -8.708 25.761 1.00 96.94 106 PRO A CA 1
ATOM 793 C C . PRO A 1 106 ? -11.417 -9.695 26.678 1.00 96.94 106 PRO A C 1
ATOM 795 O O . PRO A 1 106 ? -12.607 -9.963 26.482 1.00 96.94 106 PRO A O 1
ATOM 798 N N . THR A 1 107 ? -10.743 -10.197 27.717 1.00 96.56 107 THR A N 1
ATOM 799 C CA . THR A 1 107 ? -11.319 -11.115 28.715 1.00 96.56 107 THR A CA 1
ATOM 800 C C . THR A 1 107 ? -12.521 -10.494 29.425 1.00 96.56 107 THR A C 1
ATOM 802 O O . THR A 1 107 ? -13.524 -11.167 29.669 1.00 96.56 107 THR A O 1
ATOM 805 N N . THR A 1 108 ? -12.457 -9.185 29.684 1.00 95.00 108 THR A N 1
ATOM 806 C CA . THR A 1 108 ? -13.611 -8.354 30.037 1.00 95.00 108 THR A CA 1
ATOM 807 C C . THR A 1 108 ? -14.019 -7.537 28.819 1.00 95.00 108 THR A C 1
ATOM 809 O O . THR A 1 108 ? -13.397 -6.523 28.507 1.00 95.00 108 THR A O 1
ATOM 812 N N . ALA A 1 109 ? -15.065 -7.984 28.122 1.00 91.62 109 ALA A N 1
ATOM 813 C CA . ALA A 1 109 ? -15.475 -7.400 26.850 1.00 91.62 109 ALA A CA 1
ATOM 814 C C . ALA A 1 109 ? -15.727 -5.884 26.953 1.00 91.62 109 ALA A C 1
ATOM 816 O O . ALA A 1 109 ? -16.555 -5.424 27.737 1.00 91.62 109 ALA A O 1
ATOM 817 N N . ASN A 1 110 ? -15.056 -5.118 26.094 1.00 91.56 110 ASN A N 1
ATOM 818 C CA . ASN A 1 110 ? -15.176 -3.661 25.992 1.00 91.56 110 ASN A CA 1
ATOM 819 C C . ASN A 1 110 ? -15.937 -3.216 24.731 1.00 91.56 110 ASN A C 1
ATOM 821 O O . ASN A 1 110 ? -15.818 -2.071 24.309 1.00 91.56 110 ASN A O 1
ATOM 825 N N . THR A 1 111 ? -16.709 -4.126 24.126 1.00 89.56 111 THR A N 1
ATOM 826 C CA . THR A 1 111 ? -17.438 -3.974 22.850 1.00 89.56 111 THR A CA 1
ATOM 827 C C . THR A 1 111 ? -16.586 -3.914 21.579 1.00 89.56 111 THR A C 1
ATOM 829 O O . THR A 1 111 ? -17.160 -3.927 20.492 1.00 89.56 111 THR A O 1
ATOM 832 N N . PHE A 1 112 ? -15.255 -3.905 21.689 1.00 92.44 112 PHE A N 1
ATOM 833 C CA . PHE A 1 112 ? -14.341 -3.876 20.551 1.00 92.44 112 PHE A CA 1
ATOM 834 C C . PHE A 1 112 ? -13.666 -5.228 20.311 1.00 92.44 112 PHE A C 1
ATOM 836 O O . PHE A 1 112 ? -13.553 -6.062 21.210 1.00 92.44 112 PHE A O 1
ATOM 843 N N . GLN A 1 113 ? -13.204 -5.423 19.080 1.00 93.56 113 GLN A N 1
ATOM 844 C CA . GLN A 1 113 ? -12.363 -6.535 18.654 1.00 93.56 113 GLN A CA 1
ATOM 845 C C . GLN A 1 113 ? -10.981 -6.025 18.238 1.00 93.56 113 GLN A C 1
ATOM 847 O O . GLN A 1 113 ? -10.818 -4.872 17.831 1.00 93.56 113 GLN A O 1
ATOM 852 N N . TYR A 1 114 ? -9.996 -6.913 18.312 1.00 95.50 114 TYR A N 1
ATOM 853 C CA . TYR A 1 114 ? -8.593 -6.593 18.098 1.00 95.50 114 TYR A CA 1
ATOM 854 C C . TYR A 1 114 ? -7.976 -7.594 17.143 1.00 95.50 114 TYR A C 1
ATOM 856 O O . TYR A 1 114 ? -8.047 -8.800 17.377 1.00 95.50 114 TYR A O 1
ATOM 864 N N . ILE A 1 115 ? -7.380 -7.090 16.068 1.00 94.00 115 ILE A N 1
ATOM 865 C CA . ILE A 1 115 ? -6.714 -7.908 15.057 1.00 94.00 115 ILE A CA 1
ATOM 866 C C . ILE A 1 115 ? -5.204 -7.867 15.253 1.00 94.00 115 ILE A C 1
ATOM 868 O O . ILE A 1 115 ? -4.636 -6.818 15.558 1.00 94.00 115 ILE A O 1
ATOM 872 N N . VAL A 1 116 ? -4.548 -9.002 15.045 1.00 95.19 116 VAL A N 1
ATOM 873 C CA . VAL A 1 116 ? -3.089 -9.082 15.033 1.00 95.19 116 VAL A CA 1
ATOM 874 C C . VAL A 1 116 ? -2.538 -8.408 13.783 1.00 95.19 116 VAL A C 1
ATOM 876 O O . VAL A 1 116 ? -2.840 -8.837 12.665 1.00 95.19 116 VAL A O 1
ATOM 879 N N . THR A 1 117 ? -1.682 -7.406 13.977 1.00 92.50 117 THR A N 1
ATOM 880 C CA . THR A 1 117 ? -0.911 -6.742 12.910 1.00 92.50 117 THR A CA 1
ATOM 881 C C . THR A 1 117 ? 0.570 -7.105 12.922 1.00 92.50 117 THR A C 1
ATOM 883 O O . THR A 1 117 ? 1.208 -7.037 11.875 1.00 92.50 117 THR A O 1
ATOM 886 N N . THR A 1 118 ? 1.083 -7.602 14.050 1.00 95.56 118 THR A N 1
ATOM 887 C CA . THR A 1 118 ? 2.401 -8.247 14.149 1.00 95.56 118 THR A CA 1
ATOM 888 C C . THR A 1 118 ? 2.220 -9.603 14.812 1.00 95.56 118 THR A C 1
ATOM 890 O O . THR A 1 118 ? 1.815 -9.662 15.970 1.00 95.56 118 THR A O 1
ATOM 893 N N . ALA A 1 119 ? 2.475 -10.694 14.084 1.00 97.38 119 ALA A N 1
ATOM 894 C CA . ALA A 1 119 ? 2.354 -12.049 14.623 1.00 97.38 119 ALA A CA 1
ATOM 895 C C . ALA A 1 119 ? 3.368 -12.298 15.747 1.00 97.38 119 ALA A C 1
ATOM 897 O O . ALA A 1 119 ? 4.516 -11.868 15.653 1.00 97.38 119 ALA A O 1
ATOM 898 N N . GLY A 1 120 ? 2.966 -13.045 16.773 1.00 97.94 120 GLY A N 1
ATOM 899 C CA . GLY A 1 120 ? 3.815 -13.289 17.934 1.00 97.94 120 GLY A CA 1
ATOM 900 C C . GLY A 1 120 ? 3.104 -14.051 19.044 1.00 97.94 120 GLY A C 1
ATOM 901 O O . GLY A 1 120 ? 2.095 -14.714 18.812 1.00 97.94 120 GLY A O 1
ATOM 902 N N . THR A 1 121 ? 3.643 -13.952 20.255 1.00 98.50 121 THR A N 1
ATOM 903 C CA . THR A 1 121 ? 3.124 -14.600 21.462 1.00 98.50 121 THR A CA 1
ATOM 904 C C . THR A 1 121 ? 2.686 -13.534 22.458 1.00 98.50 121 THR A C 1
ATOM 906 O O . THR A 1 121 ? 3.497 -12.668 22.790 1.00 98.50 121 THR A O 1
ATOM 909 N N . SER A 1 122 ? 1.450 -13.629 22.959 1.00 98.56 122 SER A N 1
ATOM 910 C CA . SER A 1 122 ? 0.923 -12.727 23.995 1.00 98.56 122 SER A CA 1
ATOM 911 C C . SER A 1 122 ? 1.699 -12.814 25.305 1.00 98.56 122 SER A C 1
ATOM 913 O O . SER A 1 122 ? 2.336 -13.830 25.611 1.00 98.56 122 SER A O 1
ATOM 915 N N . ASP A 1 123 ? 1.637 -11.750 26.097 1.00 98.31 123 ASP A N 1
ATOM 916 C CA . ASP A 1 123 ? 2.222 -11.701 27.428 1.00 98.31 123 ASP A CA 1
ATOM 917 C C . ASP A 1 123 ? 1.479 -12.654 28.392 1.00 98.31 123 ASP A C 1
ATOM 919 O O . ASP A 1 123 ? 0.459 -13.284 28.097 1.00 98.31 123 ASP A O 1
ATOM 923 N N . SER A 1 124 ? 2.038 -12.803 29.583 1.00 97.81 124 SER A N 1
ATOM 924 C CA . SER A 1 124 ? 1.455 -13.455 30.750 1.00 97.81 124 SER A CA 1
ATOM 925 C C . SER A 1 124 ? 0.221 -12.738 31.316 1.00 97.81 124 SER A C 1
ATOM 927 O O . SER A 1 124 ? -0.560 -13.364 32.032 1.00 97.81 124 SER A O 1
ATOM 929 N N . SER A 1 125 ? 0.040 -11.447 31.014 1.00 97.44 125 SER A N 1
ATOM 930 C CA . SER A 1 125 ? -1.068 -10.608 31.490 1.00 97.44 125 SER A CA 1
ATOM 931 C C . SER A 1 125 ? -1.699 -9.834 30.337 1.00 97.44 125 SER A C 1
ATOM 933 O O . SER A 1 125 ? -0.994 -9.393 29.439 1.00 97.44 125 SER A O 1
ATOM 935 N N . GLU A 1 126 ? -3.020 -9.660 30.376 1.00 97.62 126 GLU A N 1
ATOM 936 C CA . GLU A 1 126 ? -3.752 -8.973 29.307 1.00 97.62 126 GLU A CA 1
ATOM 937 C C . GLU A 1 126 ? -3.341 -7.490 29.214 1.00 97.62 126 GLU A C 1
ATOM 939 O O . GLU A 1 126 ? -3.283 -6.812 30.249 1.00 97.62 126 GLU A O 1
ATOM 944 N N . PRO A 1 127 ? -3.075 -6.956 28.005 1.00 97.31 127 PRO A N 1
ATOM 945 C CA . PRO A 1 127 ? -2.758 -5.544 27.834 1.00 97.31 127 PRO A CA 1
ATOM 946 C C . PRO A 1 127 ? -3.982 -4.650 28.085 1.00 97.31 127 PRO A C 1
ATOM 948 O O . PRO A 1 127 ? -5.137 -5.069 28.001 1.00 97.31 127 PRO A O 1
ATOM 951 N N . THR A 1 128 ? -3.744 -3.356 28.318 1.00 97.12 128 THR A N 1
ATOM 952 C CA . THR A 1 128 ? -4.832 -2.369 28.256 1.00 97.12 128 THR A CA 1
ATOM 953 C C . THR A 1 128 ? -5.169 -2.098 26.798 1.00 97.12 128 THR A C 1
ATOM 955 O O . THR A 1 128 ? -4.451 -1.383 26.101 1.00 97.12 128 THR A O 1
ATOM 958 N N . PHE A 1 129 ? -6.265 -2.687 26.339 1.00 97.06 129 PHE A N 1
ATOM 959 C CA . PHE A 1 129 ? -6.696 -2.556 24.960 1.00 97.06 129 PHE A CA 1
ATOM 960 C C . PHE A 1 129 ? -7.188 -1.131 24.628 1.00 97.06 129 PHE A C 1
ATOM 962 O O . PHE A 1 129 ? -8.052 -0.606 25.339 1.00 97.06 129 PHE A O 1
ATOM 969 N N . PRO A 1 130 ? -6.691 -0.506 23.541 1.00 95.81 130 PRO A N 1
ATOM 970 C CA . PRO A 1 130 ? -7.101 0.835 23.139 1.00 95.81 130 PRO A CA 1
ATOM 971 C C . PRO A 1 130 ? -8.539 0.850 22.609 1.00 95.81 130 PRO A C 1
ATOM 973 O O . PRO A 1 130 ? -9.032 -0.143 22.072 1.00 95.81 130 PRO A O 1
ATOM 976 N N . THR A 1 131 ? -9.213 1.991 22.731 1.00 93.94 131 THR A N 1
ATOM 977 C CA . THR A 1 131 ? -10.606 2.173 22.280 1.00 93.94 131 THR A CA 1
ATOM 978 C C . THR A 1 131 ? -10.735 3.026 21.025 1.00 93.94 131 THR A C 1
ATOM 980 O O . THR A 1 131 ? -11.820 3.109 20.457 1.00 93.94 131 THR A O 1
ATOM 983 N N . ASP A 1 132 ? -9.645 3.655 20.590 1.00 92.19 132 ASP A N 1
ATOM 984 C CA . ASP A 1 132 ? -9.608 4.457 19.374 1.00 92.19 132 ASP A CA 1
ATOM 985 C C . ASP A 1 132 ? -9.295 3.569 18.171 1.00 92.19 132 ASP A C 1
ATOM 987 O O . ASP A 1 132 ? -8.414 2.707 18.208 1.00 92.19 132 ASP A O 1
ATOM 991 N N . LEU A 1 133 ? -10.047 3.767 17.092 1.00 92.56 133 LEU A N 1
ATOM 992 C CA . LEU A 1 133 ? -9.991 2.905 15.922 1.00 92.56 133 LEU A CA 1
ATOM 993 C C . LEU A 1 133 ? -8.614 2.969 15.241 1.00 92.56 133 LEU A C 1
ATOM 995 O O . LEU A 1 133 ? -8.097 4.051 14.975 1.00 92.56 133 LEU A O 1
ATOM 999 N N . GLY A 1 134 ? -8.039 1.805 14.925 1.00 92.19 134 GLY A N 1
ATOM 1000 C CA . GLY A 1 134 ? -6.731 1.695 14.273 1.00 92.19 134 GLY A CA 1
ATOM 1001 C C . GLY A 1 134 ? -5.527 1.877 15.200 1.00 92.19 134 GLY A C 1
ATOM 1002 O O . GLY A 1 134 ? -4.402 1.690 14.747 1.00 92.19 134 GLY A O 1
ATOM 1003 N N . VAL A 1 135 ? -5.727 2.200 16.483 1.00 94.94 135 VAL A N 1
ATOM 1004 C CA . VAL A 1 135 ? -4.624 2.319 17.447 1.00 94.94 135 VAL A CA 1
ATOM 1005 C C . VAL A 1 135 ? -4.097 0.936 17.832 1.00 94.94 135 VAL A C 1
ATOM 1007 O O . VAL A 1 135 ? -4.872 -0.009 18.027 1.00 94.94 135 VAL A O 1
ATOM 1010 N N . THR A 1 136 ? -2.771 0.830 17.934 1.00 95.62 136 THR A N 1
ATOM 1011 C CA . THR A 1 136 ? -2.058 -0.405 18.262 1.00 95.62 136 THR A CA 1
ATOM 1012 C C . THR A 1 136 ? -1.709 -0.506 19.746 1.00 95.62 136 THR A C 1
ATOM 1014 O O . THR A 1 136 ? -1.539 0.505 20.428 1.00 95.62 136 THR A O 1
ATOM 1017 N N . VAL A 1 137 ? -1.552 -1.732 20.243 1.00 97.31 137 VAL A N 1
ATOM 1018 C CA . VAL A 1 137 ? -0.948 -2.029 21.547 1.00 97.31 137 VAL A CA 1
ATOM 1019 C C . VAL A 1 137 ? -0.038 -3.247 21.428 1.00 97.31 137 VAL A C 1
ATOM 1021 O O . VAL A 1 137 ? -0.424 -4.261 20.841 1.00 97.31 137 VAL A O 1
ATOM 1024 N N . ASP A 1 138 ? 1.170 -3.132 21.973 1.00 97.50 138 ASP A N 1
ATOM 1025 C CA . ASP A 1 138 ? 2.109 -4.246 22.065 1.00 97.50 138 ASP A CA 1
ATOM 1026 C C . ASP A 1 138 ? 1.767 -5.130 23.268 1.00 97.50 138 ASP A C 1
ATOM 1028 O O . ASP A 1 138 ? 1.466 -4.646 24.360 1.00 97.50 138 ASP A O 1
ATOM 1032 N N . ASP A 1 139 ? 1.820 -6.438 23.052 1.00 98.19 139 ASP A N 1
ATOM 1033 C CA . ASP A 1 139 ? 1.514 -7.485 24.021 1.00 98.19 139 ASP A CA 1
ATOM 1034 C C . ASP A 1 139 ? 2.606 -8.557 23.911 1.00 98.19 139 ASP A C 1
ATOM 1036 O O . ASP A 1 139 ? 2.486 -9.550 23.195 1.00 98.19 139 ASP A O 1
ATOM 1040 N N . ASN A 1 140 ? 3.743 -8.294 24.559 1.00 97.44 140 ASN A N 1
ATOM 1041 C CA . ASN A 1 140 ? 4.999 -9.020 24.369 1.00 97.44 140 ASN A CA 1
ATOM 1042 C C . ASN A 1 140 ? 5.503 -8.977 22.908 1.00 97.44 140 ASN A C 1
ATOM 1044 O O . ASN A 1 140 ? 6.028 -7.947 22.492 1.00 97.44 140 ASN A O 1
ATOM 1048 N N . THR A 1 141 ? 5.397 -10.065 22.132 1.00 98.06 141 THR A N 1
ATOM 1049 C CA . THR A 1 141 ? 5.865 -10.096 20.729 1.00 98.06 141 THR A CA 1
ATOM 1050 C C . THR A 1 141 ? 4.736 -10.016 19.709 1.00 98.06 141 THR A C 1
ATOM 1052 O O . THR A 1 141 ? 5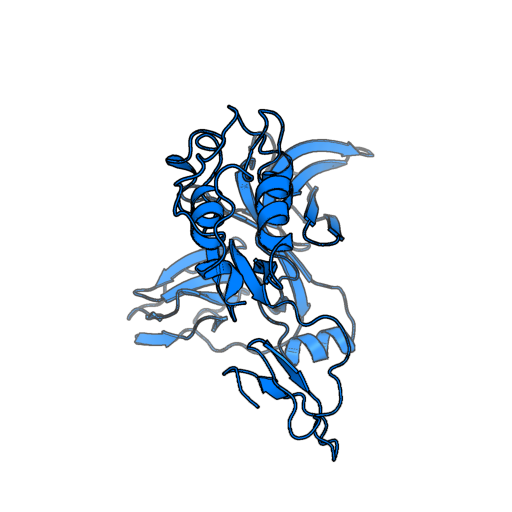.019 -9.935 18.515 1.00 98.06 141 THR A O 1
ATOM 1055 N N . VAL A 1 142 ? 3.473 -10.048 20.149 1.00 98.25 142 VAL A N 1
ATOM 1056 C CA . VAL A 1 142 ? 2.311 -9.795 19.288 1.00 98.25 142 VAL A CA 1
ATOM 1057 C C . VAL A 1 142 ? 1.891 -8.328 19.413 1.00 98.25 142 VAL A C 1
ATOM 1059 O O . VAL A 1 142 ? 1.898 -7.763 20.504 1.00 98.25 142 VAL A O 1
ATOM 1062 N N . THR A 1 143 ? 1.504 -7.708 18.298 1.00 97.62 143 THR A N 1
ATOM 1063 C CA . THR A 1 143 ? 0.905 -6.363 18.289 1.00 97.62 143 THR A CA 1
ATOM 1064 C C . THR A 1 143 ? -0.554 -6.470 17.862 1.00 97.62 143 THR A C 1
ATOM 1066 O O . THR A 1 143 ? -0.869 -7.034 16.806 1.00 97.62 143 THR A O 1
ATOM 1069 N N . TRP A 1 144 ? -1.441 -5.904 18.677 1.00 97.56 144 TRP A N 1
ATOM 1070 C CA . TRP A 1 144 ? -2.879 -5.828 18.433 1.00 97.56 144 TRP A CA 1
ATOM 1071 C C . TRP A 1 144 ? -3.261 -4.466 17.871 1.00 97.56 144 TRP A C 1
ATOM 1073 O O . TRP A 1 144 ? -2.705 -3.457 18.284 1.00 97.56 144 TRP A O 1
ATOM 1083 N N . THR A 1 145 ? -4.260 -4.416 16.994 1.00 95.44 145 THR A N 1
ATOM 1084 C CA . THR A 1 145 ? -4.870 -3.175 16.494 1.00 95.44 145 THR A CA 1
ATOM 1085 C C . THR A 1 145 ? -6.365 -3.179 16.768 1.00 95.44 145 THR A C 1
ATOM 1087 O O . THR A 1 145 ? -7.037 -4.162 16.452 1.00 95.44 145 THR A O 1
ATOM 1090 N N . MET A 1 146 ? -6.898 -2.086 17.323 1.00 94.06 146 MET A N 1
ATOM 1091 C CA . MET A 1 146 ? -8.342 -1.905 17.513 1.00 94.06 146 MET A CA 1
ATOM 1092 C C . MET A 1 146 ? -9.055 -1.934 16.155 1.00 94.06 146 MET A C 1
ATOM 1094 O O . MET A 1 146 ? -8.807 -1.084 15.295 1.00 94.06 146 MET A O 1
ATOM 1098 N N . ASP A 1 147 ? -9.951 -2.904 15.966 1.00 90.50 147 ASP A N 1
ATOM 1099 C CA . ASP A 1 147 ? -10.574 -3.216 14.678 1.00 90.50 147 ASP A CA 1
ATOM 1100 C C . ASP A 1 147 ? -12.104 -3.048 14.663 1.00 90.50 147 ASP A C 1
ATOM 1102 O O . ASP A 1 147 ? -12.835 -3.704 13.917 1.00 90.50 147 ASP A O 1
ATOM 1106 N N . GLY A 1 148 ? -12.627 -2.119 15.454 1.00 87.44 148 GLY A N 1
ATOM 1107 C CA . GLY A 1 148 ? -14.063 -1.870 15.575 1.00 87.44 148 GLY A CA 1
ATOM 1108 C C . GLY A 1 148 ? -14.739 -2.890 16.486 1.00 87.44 148 GLY A C 1
ATOM 1109 O O . GLY A 1 148 ? -14.124 -3.350 17.438 1.00 87.44 148 GLY A O 1
ATOM 1110 N N . ASN A 1 149 ? -16.015 -3.210 16.244 1.00 80.88 149 ASN A N 1
ATOM 1111 C CA . ASN A 1 149 ? -16.855 -3.927 17.215 1.00 80.88 149 ASN A CA 1
ATOM 1112 C C . ASN A 1 149 ? -17.314 -5.338 16.799 1.00 80.88 149 ASN A C 1
ATOM 1114 O O . ASN A 1 149 ? -17.340 -6.216 17.652 1.00 80.88 149 ASN A O 1
ATOM 1118 N N . THR A 1 150 ? -17.696 -5.590 15.538 1.00 67.44 150 THR A N 1
ATOM 1119 C CA . THR A 1 150 ? -18.314 -6.883 15.134 1.00 67.44 150 THR A CA 1
ATOM 1120 C C . THR A 1 150 ? -18.132 -7.261 13.651 1.00 67.44 150 THR A C 1
ATOM 1122 O O . THR A 1 150 ? -18.903 -8.053 13.107 1.00 67.44 150 THR A O 1
ATOM 1125 N N . SER A 1 151 ? -17.153 -6.686 12.954 1.00 75.69 151 SER A N 1
ATOM 1126 C CA . SER A 1 151 ? -17.045 -6.795 11.492 1.00 75.69 151 SER A CA 1
ATOM 1127 C C . SER A 1 151 ? -15.840 -7.582 11.001 1.00 75.69 151 SER A C 1
ATOM 1129 O O . SER A 1 151 ? -14.813 -7.652 11.664 1.00 75.69 151 SER A O 1
ATOM 1131 N N . ASP A 1 152 ? -15.957 -8.156 9.807 1.00 84.00 152 ASP A N 1
ATOM 1132 C CA . ASP A 1 152 ? -14.782 -8.503 9.009 1.00 84.00 152 ASP A CA 1
ATOM 1133 C C . ASP A 1 152 ? -14.632 -7.481 7.889 1.00 84.00 152 ASP A C 1
ATOM 1135 O O . ASP A 1 152 ? -15.611 -6.914 7.389 1.00 84.00 152 ASP A O 1
ATOM 1139 N N . GLU A 1 153 ? -13.386 -7.243 7.498 1.00 84.81 153 GLU A N 1
ATOM 1140 C CA . GLU A 1 153 ? -13.038 -6.180 6.567 1.00 84.81 153 GLU A CA 1
ATOM 1141 C C . GLU A 1 153 ? -11.956 -6.633 5.608 1.00 84.81 153 GLU A C 1
ATOM 1143 O O . GLU A 1 153 ? -11.104 -7.455 5.939 1.00 84.81 153 GLU A O 1
ATOM 1148 N N . TYR A 1 154 ? -11.982 -6.037 4.429 1.00 82.50 154 TYR A N 1
ATOM 1149 C CA . TYR A 1 154 ? -10.961 -6.137 3.413 1.00 82.50 154 TYR A CA 1
ATOM 1150 C C . TYR A 1 154 ? -10.506 -4.721 3.038 1.00 82.50 154 TYR A C 1
ATOM 1152 O O . TYR A 1 154 ? -11.265 -3.759 3.164 1.00 82.50 154 TYR A O 1
ATOM 1160 N N . SER A 1 155 ? -9.275 -4.566 2.571 1.00 83.06 155 SER A N 1
ATOM 1161 C CA . SER A 1 155 ? -8.809 -3.283 2.024 1.00 83.06 155 SER A CA 1
ATOM 1162 C C . SER A 1 155 ? -8.735 -3.456 0.512 1.00 83.06 155 SER A C 1
ATOM 1164 O O . SER A 1 155 ? -8.082 -4.392 0.086 1.00 83.06 155 SER A O 1
ATOM 1166 N N . PRO A 1 156 ? -9.430 -2.670 -0.320 1.00 72.00 156 PRO A N 1
ATOM 1167 C CA . PRO A 1 156 ? -9.387 -2.867 -1.772 1.00 72.00 156 PRO A CA 1
ATOM 1168 C C . PRO A 1 156 ? -8.100 -2.344 -2.420 1.00 72.00 156 PRO A C 1
ATOM 1170 O O . PRO A 1 156 ? -7.745 -2.791 -3.503 1.00 72.00 156 PRO A O 1
ATOM 1173 N N . THR A 1 157 ? -7.430 -1.385 -1.780 1.00 82.88 157 THR A N 1
ATOM 1174 C CA . THR A 1 157 ? -6.303 -0.636 -2.348 1.00 82.88 157 THR A CA 1
ATOM 1175 C C . THR A 1 157 ? -5.074 -0.743 -1.452 1.00 82.88 157 THR A C 1
ATOM 1177 O O . THR A 1 157 ? -5.193 -1.027 -0.253 1.00 82.88 157 THR A O 1
ATOM 1180 N N . ALA A 1 158 ? -3.893 -0.517 -2.031 1.00 87.38 158 ALA A N 1
ATOM 1181 C CA . ALA A 1 158 ? -2.669 -0.334 -1.261 1.00 87.38 158 ALA A CA 1
ATOM 1182 C C . ALA A 1 158 ? -2.805 0.886 -0.323 1.00 87.38 158 ALA A C 1
ATOM 1184 O O . ALA A 1 158 ? -3.689 1.730 -0.537 1.00 87.38 158 ALA A O 1
ATOM 1185 N N . PRO A 1 159 ? -1.966 0.999 0.723 1.00 91.50 159 PRO A N 1
ATOM 1186 C CA . PRO A 1 159 ? -1.910 2.205 1.538 1.00 91.50 159 PRO A CA 1
ATOM 1187 C C . PRO A 1 159 ? -1.683 3.445 0.664 1.00 91.50 159 PRO A C 1
ATOM 1189 O O . PRO A 1 159 ? -0.745 3.499 -0.132 1.00 91.50 159 PRO A O 1
ATOM 1192 N N . LEU A 1 160 ? -2.551 4.443 0.816 1.00 94.94 160 LEU A N 1
ATOM 1193 C CA . LEU A 1 160 ? -2.403 5.742 0.164 1.00 94.94 160 LEU A CA 1
ATOM 1194 C C . LEU A 1 160 ? -1.654 6.695 1.099 1.00 94.94 160 LEU A C 1
ATOM 1196 O O . LEU A 1 160 ? -1.469 6.403 2.279 1.00 94.94 160 LEU A O 1
ATOM 1200 N N . LYS A 1 161 ? -1.263 7.865 0.604 1.00 95.56 161 LYS A N 1
ATOM 1201 C CA . LYS A 1 161 ? -0.713 8.961 1.406 1.00 95.56 161 LYS A CA 1
ATOM 1202 C C . LYS A 1 161 ? -1.641 10.161 1.333 1.00 95.56 161 LYS A C 1
ATOM 1204 O O . LYS A 1 161 ? -2.102 10.496 0.245 1.00 95.56 161 LYS A O 1
ATOM 1209 N N . VAL A 1 162 ? -1.900 10.817 2.458 1.00 97.56 162 VAL A N 1
ATOM 1210 C CA . VAL A 1 162 ? -2.599 12.108 2.479 1.00 97.56 162 VAL A CA 1
ATOM 1211 C C . VAL A 1 162 ? -1.689 13.155 1.845 1.00 97.56 162 VAL A C 1
ATOM 1213 O O . VAL A 1 162 ? -0.599 13.419 2.354 1.00 97.56 162 VAL A O 1
ATOM 1216 N N . ILE A 1 163 ? -2.123 13.729 0.727 1.00 96.50 163 ILE A N 1
ATOM 1217 C CA . ILE A 1 163 ? -1.363 14.735 -0.030 1.00 96.50 163 ILE A CA 1
ATOM 1218 C C . ILE A 1 163 ? -1.909 16.148 0.156 1.00 96.50 163 ILE A C 1
ATOM 1220 O O . ILE A 1 163 ? -1.183 17.112 -0.067 1.00 96.50 163 ILE A O 1
ATOM 1224 N N . ALA A 1 164 ? -3.173 16.277 0.557 1.00 96.06 164 ALA A N 1
ATOM 1225 C CA . ALA A 1 164 ? -3.784 17.562 0.845 1.00 96.06 164 ALA A CA 1
ATOM 1226 C C . ALA A 1 164 ? -4.961 17.413 1.808 1.00 96.06 164 ALA A C 1
ATOM 1228 O O . ALA A 1 164 ? -5.650 16.388 1.835 1.00 96.06 164 ALA A O 1
ATOM 1229 N N . GLU A 1 165 ? -5.213 18.491 2.538 1.00 95.62 165 GLU A N 1
ATOM 1230 C CA . GLU A 1 165 ? -6.343 18.661 3.436 1.00 95.62 165 GLU A CA 1
ATOM 1231 C C . GLU A 1 165 ? -7.129 19.909 3.021 1.00 95.62 165 GLU A C 1
ATOM 1233 O O . GLU A 1 165 ? -6.550 20.948 2.697 1.00 95.62 165 GLU A O 1
ATOM 1238 N N . ASN A 1 166 ? -8.455 19.797 2.976 1.00 94.44 166 ASN A N 1
ATOM 1239 C CA . ASN A 1 166 ? -9.336 20.885 2.573 1.00 94.44 166 ASN A CA 1
ATOM 1240 C C . ASN A 1 166 ? -10.522 21.010 3.532 1.00 94.44 166 ASN A C 1
ATOM 1242 O O . ASN A 1 166 ? -11.451 20.195 3.500 1.00 94.44 166 ASN A O 1
ATOM 1246 N N . ASP A 1 167 ? -10.499 22.062 4.345 1.00 92.56 167 ASP A N 1
ATOM 1247 C CA . ASP A 1 167 ? -11.611 22.460 5.200 1.00 92.56 167 ASP A CA 1
ATOM 1248 C C . ASP A 1 167 ? -12.770 23.014 4.368 1.00 92.56 167 ASP A C 1
ATOM 1250 O O . ASP A 1 167 ? -12.618 23.935 3.563 1.00 92.56 167 ASP A O 1
ATOM 1254 N N . GLN A 1 168 ? -13.969 22.483 4.590 1.00 91.94 168 GLN A N 1
ATOM 1255 C CA . GLN A 1 168 ? -15.165 22.907 3.875 1.00 91.94 168 GLN A CA 1
ATOM 1256 C C . GLN A 1 168 ? -16.320 23.185 4.832 1.00 91.94 168 GLN A C 1
ATOM 1258 O O . GLN A 1 168 ? -16.544 22.481 5.816 1.00 91.94 168 GLN A O 1
ATOM 1263 N N . ILE A 1 169 ? -17.125 24.184 4.474 1.00 89.31 169 ILE A N 1
ATOM 1264 C CA . ILE A 1 169 ? -18.442 24.422 5.064 1.00 89.31 169 ILE A CA 1
ATOM 1265 C C . ILE A 1 169 ? -19.458 24.269 3.943 1.00 89.31 169 ILE A C 1
ATOM 1267 O O . ILE A 1 169 ? -19.466 25.050 2.991 1.00 89.31 169 ILE A O 1
ATOM 1271 N N . LEU A 1 170 ? -20.334 23.276 4.051 1.00 85.38 170 LEU A N 1
ATOM 1272 C CA . LEU A 1 170 ? -21.393 23.063 3.070 1.00 85.38 170 LEU A CA 1
ATOM 1273 C C . LEU A 1 170 ? -22.725 22.950 3.802 1.00 85.38 170 LEU A C 1
ATOM 1275 O O . LEU A 1 170 ? -22.896 22.101 4.668 1.00 85.38 170 LEU A O 1
ATOM 1279 N N . ILE A 1 171 ? -23.653 23.847 3.459 1.00 85.50 171 ILE A N 1
ATOM 1280 C CA . ILE A 1 171 ? -24.985 23.963 4.083 1.00 85.50 171 ILE A CA 1
ATOM 1281 C C . ILE A 1 171 ? -24.881 24.132 5.621 1.00 85.50 171 ILE A C 1
ATOM 1283 O O . ILE A 1 171 ? -25.732 23.691 6.380 1.00 85.50 171 ILE A O 1
ATOM 1287 N N . GLY A 1 172 ? -23.825 24.800 6.100 1.00 83.25 172 GLY A N 1
ATOM 1288 C CA . GLY A 1 172 ? -23.603 25.048 7.531 1.00 83.25 172 GLY A CA 1
ATOM 1289 C C . GLY A 1 172 ? -22.965 23.889 8.305 1.00 83.25 172 GLY A C 1
ATOM 1290 O O . GLY A 1 172 ? -22.717 24.043 9.496 1.00 83.25 172 GLY A O 1
ATOM 1291 N N . GLU A 1 173 ? -22.652 22.769 7.649 1.00 88.19 173 GLU A N 1
ATOM 1292 C CA . GLU A 1 173 ? -21.935 21.642 8.251 1.00 88.19 173 GLU A CA 1
ATOM 1293 C C . GLU A 1 173 ? -20.443 21.715 7.908 1.00 88.19 173 GLU A C 1
ATOM 1295 O O . GLU A 1 173 ? -20.065 21.720 6.727 1.00 88.19 173 GLU A O 1
ATOM 1300 N N . ALA A 1 174 ? -19.605 21.780 8.946 1.00 92.94 174 ALA A N 1
ATOM 1301 C CA . ALA A 1 174 ? -18.153 21.729 8.821 1.00 92.94 174 ALA A CA 1
ATOM 1302 C C . ALA A 1 174 ? -17.692 20.297 8.514 1.00 92.94 174 ALA A C 1
ATOM 1304 O O . ALA A 1 174 ? -18.119 19.340 9.161 1.00 92.94 174 ALA A O 1
ATOM 1305 N N . ARG A 1 175 ? -16.812 20.151 7.525 1.00 94.12 175 ARG A N 1
ATOM 1306 C CA . ARG A 1 175 ? -16.212 18.877 7.113 1.00 94.12 175 ARG A CA 1
ATOM 1307 C C . ARG A 1 175 ? -14.770 19.100 6.675 1.00 94.12 175 ARG A C 1
ATOM 1309 O O . ARG A 1 175 ? -14.438 20.186 6.209 1.00 94.12 175 ARG A O 1
ATOM 1316 N N . VAL A 1 176 ? -13.969 18.048 6.732 1.00 95.12 176 VAL A N 1
ATOM 1317 C CA . VAL A 1 176 ? -12.617 18.032 6.166 1.00 95.12 176 VAL A CA 1
ATOM 1318 C C . VAL A 1 176 ? -12.562 16.995 5.058 1.00 95.12 176 VAL A C 1
ATOM 1320 O O . VAL A 1 176 ? -13.077 15.885 5.216 1.00 95.12 176 VAL A O 1
ATOM 1323 N N . VAL A 1 177 ? -11.971 17.359 3.922 1.00 96.25 177 VAL A N 1
ATOM 1324 C CA . VAL A 1 177 ? -11.666 16.425 2.837 1.00 96.25 177 VAL A CA 1
ATOM 1325 C C . VAL A 1 177 ? -10.166 16.167 2.823 1.00 96.25 177 VAL A C 1
ATOM 1327 O O . VAL A 1 177 ? -9.385 17.082 2.575 1.00 96.25 177 VAL A O 1
ATOM 1330 N N . PHE A 1 178 ? -9.782 14.915 3.055 1.00 97.25 178 PHE A N 1
ATOM 1331 C CA . PHE A 1 178 ? -8.417 14.436 2.882 1.00 97.25 178 PHE A CA 1
ATOM 1332 C C . PHE A 1 178 ? -8.280 13.827 1.493 1.00 97.25 178 PHE A C 1
ATOM 1334 O O . PHE A 1 178 ? -8.861 12.772 1.212 1.00 97.25 178 PHE A O 1
ATOM 1341 N N . SER A 1 179 ? -7.506 14.481 0.633 1.00 97.38 179 SER A N 1
ATOM 1342 C CA . SER A 1 179 ? -7.140 13.933 -0.669 1.00 97.38 179 SER A CA 1
ATOM 1343 C C . SER A 1 179 ? -5.926 13.030 -0.491 1.00 97.38 179 SER A C 1
ATOM 1345 O O . SER A 1 179 ? -4.888 13.436 0.036 1.00 97.38 179 SER A O 1
ATOM 1347 N N . CYS A 1 180 ? -6.080 11.781 -0.906 1.00 97.06 180 CYS A N 1
ATOM 1348 C CA . CYS A 1 180 ? -5.130 10.701 -0.711 1.00 97.06 180 CYS A CA 1
ATOM 1349 C C . CYS A 1 180 ? -4.695 10.136 -2.064 1.00 97.06 180 CYS A C 1
ATOM 1351 O O . CYS A 1 180 ? -5.523 9.925 -2.953 1.00 97.06 180 CYS A O 1
ATOM 1353 N N . ALA A 1 181 ? -3.407 9.845 -2.211 1.00 95.62 181 ALA A N 1
ATOM 1354 C CA . ALA A 1 181 ? -2.827 9.349 -3.451 1.00 95.62 181 ALA A CA 1
ATOM 1355 C C . ALA A 1 181 ? -1.877 8.178 -3.187 1.00 95.62 181 ALA A C 1
ATOM 1357 O O . ALA A 1 181 ? -1.119 8.178 -2.214 1.00 95.62 181 ALA A O 1
ATOM 1358 N N . GLY A 1 182 ? -1.925 7.167 -4.050 1.00 94.00 182 GLY A N 1
ATOM 1359 C CA . GLY A 1 182 ? -1.023 6.024 -4.012 1.00 94.00 182 GLY A CA 1
ATOM 1360 C C . GLY A 1 182 ? 0.399 6.418 -4.404 1.00 94.00 182 GLY A C 1
ATOM 1361 O O . GLY A 1 182 ? 0.653 7.520 -4.896 1.00 94.00 182 GLY A O 1
ATOM 1362 N N . LEU A 1 183 ? 1.346 5.504 -4.203 1.00 92.62 183 LEU A N 1
ATOM 1363 C CA . LEU A 1 183 ? 2.744 5.730 -4.585 1.00 92.62 183 LEU A CA 1
ATOM 1364 C C . LEU A 1 183 ? 2.906 5.935 -6.099 1.00 92.62 183 LEU A C 1
ATOM 1366 O O . LEU A 1 183 ? 3.706 6.769 -6.503 1.00 92.62 183 LEU A O 1
ATOM 1370 N N . ALA A 1 184 ? 2.100 5.262 -6.927 1.00 93.00 184 ALA A N 1
ATOM 1371 C CA . ALA A 1 184 ? 2.074 5.471 -8.378 1.00 93.00 184 ALA A CA 1
ATOM 1372 C C . ALA A 1 184 ? 1.789 6.933 -8.754 1.00 93.00 184 ALA A C 1
ATOM 1374 O O . ALA A 1 184 ? 2.502 7.528 -9.553 1.00 93.00 184 ALA A O 1
ATOM 1375 N N . ASN A 1 185 ? 0.770 7.529 -8.130 1.00 94.75 185 ASN A N 1
ATOM 1376 C CA . ASN A 1 185 ? 0.414 8.928 -8.343 1.00 94.75 185 ASN A CA 1
ATOM 1377 C C . ASN A 1 185 ? 1.527 9.873 -7.892 1.00 94.75 185 ASN A C 1
ATOM 1379 O O . ASN A 1 185 ? 1.782 10.862 -8.560 1.00 94.75 185 ASN A O 1
ATOM 1383 N N . GLN A 1 186 ? 2.206 9.560 -6.788 1.00 93.75 186 GLN A N 1
ATOM 1384 C CA . GLN A 1 186 ? 3.356 10.348 -6.339 1.00 93.75 186 GLN A CA 1
ATOM 1385 C C . GLN A 1 186 ? 4.519 10.252 -7.336 1.00 93.75 186 GLN A C 1
ATOM 1387 O O . GLN A 1 186 ? 5.114 11.266 -7.673 1.00 93.75 186 GLN A O 1
ATOM 1392 N N . MET A 1 187 ? 4.776 9.065 -7.896 1.00 95.00 187 MET A N 1
ATOM 1393 C CA . MET A 1 187 ? 5.797 8.876 -8.933 1.00 95.00 187 MET A CA 1
ATOM 1394 C C . MET A 1 187 ? 5.519 9.658 -10.225 1.00 95.00 187 MET A C 1
ATOM 1396 O O . MET A 1 187 ? 6.465 9.940 -10.961 1.00 95.00 187 MET A O 1
ATOM 1400 N N . GLU A 1 188 ? 4.258 9.974 -10.533 1.00 94.94 188 GLU A N 1
ATOM 1401 C CA . GLU A 1 188 ? 3.906 10.836 -11.671 1.00 94.94 188 GLU A CA 1
ATOM 1402 C C . GLU A 1 188 ? 4.232 12.312 -11.409 1.00 94.94 188 GLU A C 1
ATOM 1404 O O . GLU A 1 188 ? 4.534 13.033 -12.350 1.00 94.94 188 GLU A O 1
ATOM 1409 N N . GLU A 1 189 ? 4.231 12.752 -10.151 1.00 94.50 189 GLU A N 1
ATOM 1410 C CA . GLU A 1 189 ? 4.585 14.128 -9.767 1.00 94.50 189 GLU A CA 1
ATOM 1411 C C . GLU A 1 189 ? 6.090 14.293 -9.484 1.00 94.50 189 GLU A C 1
ATOM 1413 O O . GLU A 1 189 ? 6.622 15.402 -9.486 1.00 94.50 189 GLU A O 1
ATOM 1418 N N . ASP A 1 190 ? 6.798 13.188 -9.241 1.00 96.06 190 ASP A N 1
ATOM 1419 C CA . ASP A 1 190 ? 8.243 13.169 -9.039 1.00 96.06 190 ASP A CA 1
ATOM 1420 C C . ASP A 1 190 ? 8.976 13.448 -10.362 1.00 96.06 190 ASP A C 1
ATOM 1422 O O . ASP A 1 190 ? 9.243 12.527 -11.137 1.00 96.06 190 ASP A O 1
ATOM 1426 N 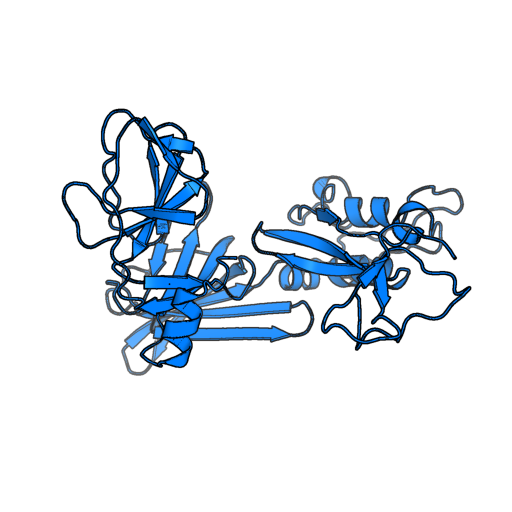N . GLU A 1 191 ? 9.322 14.705 -10.631 1.00 97.06 191 GLU A N 1
ATOM 1427 C CA . GLU A 1 191 ? 10.102 15.107 -11.809 1.00 97.06 191 GLU A CA 1
ATOM 1428 C C . GLU A 1 191 ? 11.617 15.005 -11.574 1.00 97.06 191 GLU A C 1
ATOM 1430 O O . GLU A 1 191 ? 12.131 15.303 -10.495 1.00 97.06 191 GLU A O 1
ATOM 1435 N N . ALA A 1 192 ? 12.369 14.605 -12.604 1.00 97.69 192 ALA A N 1
ATOM 1436 C CA . ALA A 1 192 ? 13.823 14.532 -12.522 1.00 97.69 192 ALA A CA 1
ATOM 1437 C C . ALA A 1 192 ? 14.446 15.921 -12.292 1.00 97.69 192 ALA A C 1
ATOM 1439 O O . ALA A 1 192 ? 14.304 16.825 -13.111 1.00 97.69 192 ALA A O 1
ATOM 1440 N N . SER A 1 193 ? 15.222 16.078 -11.221 1.00 96.62 193 SER A N 1
ATOM 1441 C CA . SER A 1 193 ? 15.879 17.349 -10.878 1.00 96.62 193 SER A CA 1
ATOM 1442 C C . SER A 1 193 ? 17.057 17.692 -11.796 1.00 96.62 193 SER A C 1
ATOM 1444 O O . SER A 1 193 ? 17.470 18.850 -11.889 1.00 96.62 193 SER A O 1
ATOM 1446 N N . ILE A 1 194 ? 17.626 16.681 -12.453 1.00 96.50 194 ILE A N 1
ATOM 1447 C CA . ILE A 1 194 ? 18.747 16.798 -13.379 1.00 96.50 194 ILE A CA 1
ATOM 1448 C C . ILE A 1 194 ? 18.650 15.710 -14.449 1.00 96.50 194 ILE A C 1
ATOM 1450 O O . ILE A 1 194 ? 18.134 14.619 -14.204 1.00 96.50 194 ILE A O 1
ATOM 1454 N N . GLU A 1 195 ? 19.176 16.008 -15.634 1.00 97.25 195 GLU A N 1
ATOM 1455 C CA . GLU A 1 195 ? 19.310 15.024 -16.702 1.00 97.25 195 GLU A CA 1
ATOM 1456 C C . GLU A 1 195 ? 20.300 13.909 -16.345 1.00 97.25 195 GLU A C 1
ATOM 1458 O O . GLU A 1 195 ? 21.276 14.107 -15.614 1.00 97.25 195 GLU A O 1
ATOM 1463 N N . PHE A 1 196 ? 20.077 12.729 -16.918 1.00 97.00 196 PHE A N 1
ATOM 1464 C CA . PHE A 1 196 ? 20.972 11.585 -16.783 1.00 97.00 196 PHE A CA 1
ATOM 1465 C 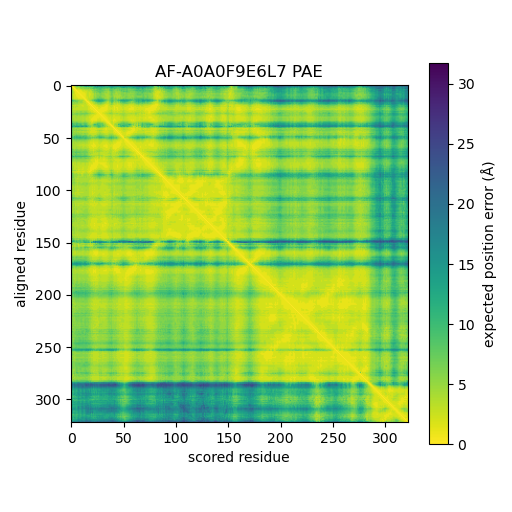C . PHE A 1 196 ? 21.047 10.794 -18.081 1.00 97.00 196 PHE A C 1
ATOM 1467 O O . PHE A 1 196 ? 20.027 10.529 -18.709 1.00 97.00 196 PHE A O 1
ATOM 1474 N N . SER A 1 197 ? 22.249 10.354 -18.439 1.00 96.44 197 SER A N 1
ATOM 1475 C CA . SER A 1 197 ? 22.476 9.393 -19.516 1.00 96.44 197 SER A CA 1
ATOM 1476 C C . SER A 1 197 ? 23.514 8.380 -19.073 1.00 96.44 197 SER A C 1
ATOM 1478 O O . SER A 1 197 ? 24.469 8.727 -18.374 1.00 96.44 197 SER A O 1
ATOM 1480 N N . GLN A 1 198 ? 23.355 7.138 -19.509 1.00 96.31 198 GLN A N 1
ATOM 1481 C CA . GLN A 1 198 ? 24.445 6.171 -19.439 1.00 96.31 198 GLN A CA 1
ATOM 1482 C C . GLN A 1 198 ? 25.416 6.350 -20.609 1.00 96.31 198 GLN A C 1
ATOM 1484 O O . GLN A 1 198 ? 25.083 6.957 -21.624 1.00 96.31 198 GLN A O 1
ATOM 1489 N N . ASP A 1 199 ? 26.622 5.809 -20.460 1.00 96.06 199 ASP A N 1
ATOM 1490 C CA . ASP A 1 199 ? 27.581 5.683 -21.555 1.00 96.06 199 ASP A CA 1
ATOM 1491 C C . ASP A 1 199 ? 27.442 4.333 -22.293 1.00 96.06 199 ASP A C 1
ATOM 1493 O O . ASP A 1 199 ? 26.746 3.413 -21.852 1.00 96.06 199 ASP A O 1
ATOM 1497 N N . GLU A 1 200 ? 28.132 4.200 -23.428 1.00 95.62 200 GLU A N 1
ATOM 1498 C CA . GLU A 1 200 ? 28.102 3.011 -24.297 1.00 95.62 200 GLU A CA 1
ATOM 1499 C C . GLU A 1 200 ? 28.691 1.735 -23.647 1.00 95.62 200 GLU A C 1
ATOM 1501 O O . GLU A 1 200 ? 28.425 0.603 -24.083 1.00 95.62 200 GLU A O 1
ATOM 1506 N N . LEU A 1 201 ? 29.505 1.896 -22.600 1.00 95.81 201 LEU A N 1
ATOM 1507 C CA . LEU A 1 201 ? 30.160 0.820 -21.854 1.00 95.81 201 LEU A CA 1
ATOM 1508 C C . LEU A 1 201 ? 29.400 0.450 -20.575 1.00 95.81 201 LEU A C 1
ATOM 1510 O O . LEU A 1 201 ? 29.796 -0.501 -19.895 1.00 95.81 201 LEU A O 1
ATOM 1514 N N . ALA A 1 202 ? 28.308 1.149 -20.260 1.00 96.94 202 ALA A N 1
ATOM 1515 C CA . ALA A 1 202 ? 27.539 0.918 -19.053 1.00 96.94 202 ALA A CA 1
ATOM 1516 C C . ALA A 1 202 ? 27.039 -0.532 -18.962 1.00 96.94 202 ALA A C 1
ATOM 1518 O O . ALA A 1 202 ? 26.641 -1.171 -19.941 1.00 96.94 202 ALA A O 1
ATOM 1519 N N . VAL A 1 203 ? 27.065 -1.059 -17.737 1.00 97.19 203 VAL A N 1
ATOM 1520 C CA . VAL A 1 203 ? 26.738 -2.465 -17.460 1.00 97.19 203 VAL A CA 1
ATOM 1521 C C . VAL A 1 203 ? 25.425 -2.654 -16.706 1.00 97.19 203 VAL A C 1
ATOM 1523 O O . VAL A 1 203 ? 25.020 -3.798 -16.500 1.00 97.19 203 VAL A O 1
ATOM 1526 N N . SER A 1 204 ? 24.762 -1.567 -16.298 1.00 97.81 204 SER A N 1
ATOM 1527 C CA . SER A 1 204 ? 23.515 -1.651 -15.537 1.00 97.81 204 SER A CA 1
ATOM 1528 C C . SER A 1 204 ? 22.426 -2.320 -16.362 1.00 97.81 204 SER A C 1
ATOM 1530 O O . SER A 1 204 ? 22.199 -1.975 -17.523 1.00 97.81 204 SER A O 1
ATOM 1532 N N . THR A 1 205 ? 21.754 -3.277 -15.741 1.00 98.12 205 THR A N 1
ATOM 1533 C CA . THR A 1 205 ? 20.597 -3.955 -16.320 1.00 98.12 205 THR A CA 1
ATOM 1534 C C . THR A 1 205 ? 19.342 -3.118 -16.097 1.00 98.12 205 THR A C 1
ATOM 1536 O O . THR A 1 205 ? 19.368 -2.139 -15.342 1.00 98.12 205 THR A O 1
ATOM 1539 N N . LEU A 1 206 ? 18.223 -3.518 -16.701 1.00 98.06 206 LEU A N 1
ATOM 1540 C CA . LEU A 1 206 ? 16.926 -2.900 -16.410 1.00 98.06 206 LEU A CA 1
ATOM 1541 C C . LEU A 1 206 ? 16.603 -2.959 -14.911 1.00 98.06 206 LEU A C 1
ATOM 1543 O O . LEU A 1 206 ? 16.224 -1.942 -14.337 1.00 98.06 206 LEU A O 1
ATOM 1547 N N . LYS A 1 207 ? 16.853 -4.099 -14.253 1.00 97.81 207 LYS A N 1
ATOM 1548 C CA . LYS A 1 207 ? 16.641 -4.269 -12.808 1.00 97.81 207 LYS A CA 1
ATOM 1549 C C . LYS A 1 207 ? 17.503 -3.327 -11.971 1.00 97.81 207 LYS A C 1
ATOM 1551 O O . LYS A 1 207 ? 17.009 -2.714 -11.031 1.00 97.81 207 LYS A O 1
ATOM 1556 N N . THR A 1 208 ? 18.779 -3.152 -12.332 1.00 98.06 208 THR A N 1
ATOM 1557 C CA . THR A 1 208 ? 19.656 -2.180 -11.656 1.00 98.06 208 THR A CA 1
ATOM 1558 C C . THR A 1 208 ? 19.138 -0.751 -11.819 1.00 98.06 208 THR A C 1
ATOM 1560 O O . THR A 1 208 ? 19.122 0.010 -10.856 1.00 98.06 208 THR A O 1
ATOM 1563 N N . LEU A 1 209 ? 18.701 -0.378 -13.024 1.00 98.25 209 LEU A N 1
ATOM 1564 C CA . LEU A 1 209 ? 18.173 0.961 -13.290 1.00 98.25 209 LEU A CA 1
ATOM 1565 C C . LEU A 1 209 ? 16.856 1.221 -12.548 1.00 98.25 209 LEU A C 1
ATOM 1567 O O . LEU A 1 209 ? 16.696 2.294 -11.974 1.00 98.25 209 LEU A O 1
ATOM 1571 N N . ILE A 1 210 ? 15.958 0.236 -12.480 1.00 98.25 210 ILE A N 1
ATOM 1572 C CA . ILE A 1 210 ? 14.735 0.318 -11.669 1.00 98.25 210 ILE A CA 1
ATOM 1573 C C . ILE A 1 210 ? 15.086 0.441 -10.183 1.00 98.25 210 ILE A C 1
ATOM 1575 O O . ILE A 1 210 ? 14.532 1.302 -9.505 1.00 98.25 210 ILE A O 1
ATOM 1579 N N . GLY A 1 211 ? 16.048 -0.343 -9.684 1.00 98.06 211 GLY A N 1
ATOM 1580 C CA . GLY A 1 211 ? 16.535 -0.248 -8.303 1.00 98.06 211 GLY A CA 1
ATOM 1581 C C . GLY A 1 211 ? 17.083 1.141 -7.955 1.00 98.06 211 GLY A C 1
ATOM 1582 O O . GLY A 1 211 ? 16.820 1.660 -6.871 1.00 98.06 211 GLY A O 1
ATOM 1583 N N . ASN A 1 212 ? 17.767 1.804 -8.893 1.00 97.88 212 ASN A N 1
ATOM 1584 C CA . ASN A 1 212 ? 18.205 3.193 -8.722 1.00 97.88 212 ASN A CA 1
ATOM 1585 C C . ASN A 1 212 ? 17.034 4.181 -8.620 1.00 97.88 212 ASN A C 1
ATOM 1587 O O . ASN A 1 212 ? 17.162 5.186 -7.939 1.00 97.88 212 ASN A O 1
ATOM 1591 N N . LEU A 1 213 ? 15.905 3.920 -9.281 1.00 97.81 213 LEU A N 1
ATOM 1592 C CA . LEU A 1 213 ? 14.707 4.772 -9.234 1.00 97.81 213 LEU A CA 1
ATOM 1593 C C . LEU A 1 213 ? 13.826 4.504 -8.003 1.00 97.81 213 LEU A C 1
ATOM 1595 O O . LEU A 1 213 ? 12.888 5.256 -7.745 1.00 97.81 213 LEU A O 1
ATOM 1599 N N . THR A 1 214 ? 14.104 3.431 -7.262 1.00 97.19 214 THR A N 1
ATOM 1600 C CA . THR A 1 214 ? 13.242 2.906 -6.197 1.00 97.19 214 THR A CA 1
ATOM 1601 C C . THR A 1 214 ? 14.044 2.704 -4.908 1.00 97.19 214 THR A C 1
ATOM 1603 O O . THR A 1 214 ? 14.229 3.661 -4.156 1.00 97.19 214 THR A O 1
ATOM 1606 N N . ASP A 1 215 ? 14.592 1.511 -4.669 1.00 97.62 215 ASP A N 1
ATOM 1607 C CA . ASP A 1 215 ? 15.273 1.142 -3.422 1.00 97.62 215 ASP A CA 1
ATOM 1608 C C . ASP A 1 215 ? 16.496 2.019 -3.105 1.00 97.62 215 ASP A C 1
ATOM 1610 O O . ASP A 1 215 ? 16.803 2.281 -1.943 1.00 97.62 215 ASP A O 1
ATOM 1614 N N . SER A 1 216 ? 17.209 2.479 -4.138 1.00 97.44 216 SER A N 1
ATOM 1615 C CA . SER A 1 216 ? 18.444 3.271 -4.020 1.00 97.44 216 SER A CA 1
ATOM 1616 C C . SER A 1 216 ? 18.275 4.730 -4.453 1.00 97.44 216 SER A C 1
ATOM 1618 O O . SER A 1 216 ? 19.270 5.421 -4.689 1.00 97.44 216 SER A O 1
ATOM 1620 N N . VAL A 1 217 ? 17.032 5.220 -4.534 1.00 96.62 217 VAL A N 1
ATOM 1621 C CA . VAL A 1 217 ? 16.725 6.535 -5.120 1.00 96.62 217 VAL A CA 1
ATOM 1622 C C . VAL A 1 217 ? 17.440 7.695 -4.438 1.00 96.62 217 VAL A C 1
ATOM 1624 O O . VAL A 1 217 ? 17.926 8.593 -5.118 1.00 96.62 217 VAL A O 1
ATOM 1627 N N . ALA A 1 218 ? 17.655 7.617 -3.123 1.00 96.25 218 ALA A N 1
ATOM 1628 C CA . ALA A 1 218 ? 18.398 8.623 -2.364 1.00 96.25 218 ALA A CA 1
ATOM 1629 C C . ALA A 1 218 ? 19.841 8.846 -2.870 1.00 96.25 218 ALA A C 1
ATOM 1631 O O . ALA A 1 218 ? 20.416 9.911 -2.657 1.00 96.25 218 ALA A O 1
ATOM 1632 N N . SER A 1 219 ? 20.436 7.855 -3.547 1.00 96.94 219 SER A N 1
ATOM 1633 C CA . SER A 1 219 ? 21.776 7.944 -4.154 1.00 96.94 219 SER A CA 1
ATOM 1634 C C . SER A 1 219 ? 21.745 8.179 -5.668 1.00 96.94 219 SER A C 1
ATOM 1636 O O . SER A 1 219 ? 22.799 8.307 -6.292 1.00 96.94 219 SER A O 1
ATOM 1638 N N . PHE A 1 220 ? 20.560 8.242 -6.278 1.00 97.19 220 PHE A N 1
ATOM 1639 C CA . PHE A 1 220 ? 20.393 8.446 -7.709 1.00 97.19 220 PHE A CA 1
ATOM 1640 C C . PHE A 1 220 ? 20.036 9.904 -7.999 1.00 97.19 220 PHE A C 1
ATOM 1642 O O . PHE A 1 220 ? 18.896 10.327 -7.834 1.00 97.19 220 PHE A O 1
ATOM 1649 N N . ALA A 1 221 ? 21.034 10.682 -8.430 1.00 96.38 221 ALA A N 1
ATOM 1650 C CA . ALA A 1 221 ? 20.958 12.144 -8.521 1.00 96.38 221 ALA A CA 1
ATOM 1651 C C . ALA A 1 221 ? 19.685 12.719 -9.186 1.00 96.38 221 ALA A C 1
ATOM 1653 O O . ALA A 1 221 ? 19.153 13.674 -8.622 1.00 96.38 221 ALA A O 1
ATOM 1654 N N . PRO A 1 222 ? 19.149 12.159 -10.295 1.00 97.12 222 PRO A N 1
ATOM 1655 C CA . PRO A 1 222 ? 17.914 12.663 -10.908 1.00 97.12 222 PRO A CA 1
ATOM 1656 C C . PRO A 1 222 ? 16.705 12.691 -9.967 1.00 97.12 222 PRO A C 1
ATOM 1658 O O . PRO A 1 222 ? 15.872 13.581 -10.074 1.00 97.12 222 PRO A O 1
ATOM 1661 N N . PHE A 1 223 ? 16.614 11.756 -9.019 1.00 97.81 223 PHE A N 1
ATOM 1662 C CA . PHE A 1 223 ? 15.445 11.596 -8.147 1.00 97.81 223 PHE A CA 1
ATOM 1663 C C . PHE A 1 223 ? 15.802 11.539 -6.657 1.00 97.81 223 PHE A C 1
ATOM 1665 O O . PHE A 1 223 ? 14.968 11.165 -5.838 1.00 97.81 223 PHE A O 1
ATOM 1672 N N . SER A 1 224 ? 17.010 11.949 -6.266 1.00 96.94 224 SER A N 1
ATOM 1673 C CA . SER A 1 224 ? 17.496 11.838 -4.879 1.00 96.94 224 SER A CA 1
ATOM 1674 C C . SER A 1 224 ? 16.704 12.643 -3.845 1.00 96.94 224 SER A C 1
ATOM 1676 O O . SER A 1 224 ? 16.873 12.435 -2.647 1.00 96.94 224 SER A O 1
ATOM 1678 N N . HIS A 1 225 ? 15.834 13.545 -4.300 1.00 95.06 225 HIS A N 1
ATOM 1679 C CA . HIS A 1 225 ? 14.915 14.329 -3.478 1.00 95.06 225 HIS A CA 1
ATOM 1680 C C . HIS A 1 225 ? 13.582 13.612 -3.188 1.00 95.06 225 HIS A C 1
ATOM 1682 O O . HIS A 1 225 ? 12.800 14.099 -2.375 1.00 95.06 225 HIS A O 1
ATOM 1688 N N . THR A 1 226 ? 13.314 12.487 -3.855 1.00 95.19 226 THR A N 1
ATOM 1689 C CA . THR A 1 226 ? 12.063 11.723 -3.744 1.00 95.19 226 THR A CA 1
ATOM 1690 C C . THR A 1 226 ? 12.153 10.660 -2.648 1.00 95.19 226 THR A C 1
ATOM 1692 O O . THR A 1 226 ? 13.240 10.247 -2.233 1.00 95.19 226 THR A O 1
ATOM 1695 N N . GLU A 1 227 ? 11.001 10.197 -2.163 1.00 92.69 227 GLU A N 1
ATOM 1696 C CA . GLU A 1 227 ? 10.941 9.142 -1.148 1.00 92.69 227 GLU A CA 1
ATOM 1697 C C . GLU A 1 227 ? 11.344 7.775 -1.720 1.00 92.69 227 GLU A C 1
ATOM 1699 O O . GLU A 1 227 ? 11.006 7.428 -2.857 1.00 92.69 227 GLU A O 1
ATOM 1704 N N . VAL A 1 228 ? 12.038 6.975 -0.905 1.00 95.38 228 VAL A N 1
ATOM 1705 C CA . VAL A 1 228 ? 12.393 5.589 -1.239 1.00 95.38 228 VAL A CA 1
ATOM 1706 C C . VAL A 1 228 ? 11.122 4.754 -1.363 1.00 95.38 228 VAL A C 1
ATOM 1708 O O . VAL A 1 228 ? 10.290 4.737 -0.458 1.00 95.38 228 VAL A O 1
ATOM 1711 N N . ILE A 1 229 ? 11.015 4.017 -2.467 1.00 94.38 229 ILE A N 1
ATOM 1712 C CA . ILE A 1 229 ? 9.977 3.007 -2.680 1.00 94.38 229 ILE A CA 1
ATOM 1713 C C . ILE A 1 229 ? 10.673 1.656 -2.689 1.00 94.38 229 ILE A C 1
ATOM 1715 O O . ILE A 1 229 ? 11.551 1.429 -3.516 1.00 94.38 229 ILE A O 1
ATOM 1719 N N . SER A 1 230 ? 10.289 0.763 -1.779 1.00 95.19 230 SER A N 1
ATOM 1720 C CA . SER A 1 230 ? 10.831 -0.594 -1.782 1.00 95.19 230 SER A CA 1
ATOM 1721 C C . SER A 1 230 ? 10.237 -1.418 -2.916 1.00 95.19 230 SER A C 1
ATOM 1723 O O . SER A 1 230 ? 9.025 -1.361 -3.146 1.00 95.19 230 SER A O 1
ATOM 1725 N N . THR A 1 231 ? 11.068 -2.218 -3.584 1.00 96.38 231 THR A N 1
ATOM 1726 C CA . THR A 1 231 ? 10.604 -3.143 -4.626 1.00 96.38 231 THR A CA 1
ATOM 1727 C C . THR A 1 231 ? 10.523 -4.587 -4.143 1.00 96.38 231 THR A C 1
ATOM 1729 O O . THR A 1 231 ? 11.212 -5.016 -3.216 1.00 96.38 231 THR A O 1
ATOM 1732 N N . SER A 1 232 ? 9.636 -5.349 -4.775 1.00 95.62 232 SER A N 1
ATOM 1733 C CA . SER A 1 232 ? 9.505 -6.795 -4.623 1.00 95.62 232 SER A CA 1
ATOM 1734 C C . SER A 1 232 ? 9.357 -7.409 -6.010 1.00 95.62 232 SER A C 1
ATOM 1736 O O . SER A 1 232 ? 8.613 -6.883 -6.835 1.00 95.62 232 SER A O 1
ATOM 1738 N N . TYR A 1 233 ? 10.065 -8.504 -6.275 1.00 94.62 233 TYR A N 1
ATOM 1739 C CA . TYR A 1 233 ? 10.026 -9.181 -7.570 1.00 94.62 233 TYR A CA 1
ATOM 1740 C C . TYR A 1 233 ? 9.361 -10.550 -7.428 1.00 94.62 233 TYR A C 1
ATOM 1742 O O . TYR A 1 233 ? 9.714 -11.321 -6.532 1.00 94.62 233 TYR A O 1
ATOM 1750 N N . GLY A 1 234 ? 8.375 -10.807 -8.289 1.00 90.88 234 GLY A N 1
ATOM 1751 C CA . GLY A 1 234 ? 7.698 -12.097 -8.421 1.00 90.88 234 GLY A CA 1
ATOM 1752 C C . GLY A 1 234 ? 8.391 -12.999 -9.442 1.00 90.88 234 GLY A C 1
ATOM 1753 O O . GLY A 1 234 ? 9.610 -13.154 -9.399 1.00 90.88 234 GLY A O 1
ATOM 1754 N N . ASP A 1 235 ? 7.626 -13.591 -10.363 1.00 88.50 235 ASP A N 1
ATOM 1755 C CA . ASP A 1 235 ? 8.222 -14.245 -11.528 1.00 88.50 235 ASP A CA 1
ATOM 1756 C C . ASP A 1 235 ? 8.858 -13.191 -12.441 1.00 88.50 235 ASP A C 1
ATOM 1758 O O . ASP A 1 235 ? 8.338 -12.086 -12.609 1.00 88.50 235 ASP A O 1
ATOM 1762 N N . GLU A 1 236 ? 9.995 -13.535 -13.049 1.00 91.69 236 GLU A N 1
ATOM 1763 C CA . GLU A 1 236 ? 10.815 -12.573 -13.784 1.00 91.69 236 GLU A CA 1
ATOM 1764 C C . GLU A 1 236 ? 11.042 -12.985 -15.238 1.00 91.69 236 GLU A C 1
ATOM 1766 O O . GLU A 1 236 ? 11.417 -14.119 -15.546 1.00 91.69 236 GLU A O 1
ATOM 1771 N N . ASP A 1 237 ? 10.848 -12.031 -16.148 1.00 90.06 237 ASP A N 1
ATOM 1772 C CA . ASP A 1 237 ? 11.356 -12.104 -17.513 1.00 90.06 237 ASP A CA 1
ATOM 1773 C C . ASP A 1 237 ? 12.874 -11.908 -17.471 1.00 90.06 237 ASP A C 1
ATOM 1775 O O . ASP A 1 237 ? 13.355 -10.873 -17.013 1.00 90.06 237 ASP A O 1
ATOM 1779 N N . ALA A 1 238 ? 13.637 -12.868 -17.998 1.00 89.94 238 ALA A N 1
ATOM 1780 C CA . ALA A 1 238 ? 15.100 -12.847 -17.984 1.00 89.94 238 ALA A CA 1
ATOM 1781 C C . ALA A 1 238 ? 15.711 -11.572 -18.601 1.00 89.94 238 ALA A C 1
ATOM 1783 O O . ALA A 1 238 ? 16.870 -11.242 -18.325 1.00 89.94 238 ALA A O 1
ATOM 1784 N N . LEU A 1 239 ? 14.964 -10.836 -19.433 1.00 93.38 239 LEU A N 1
ATOM 1785 C CA . LEU A 1 239 ? 15.396 -9.537 -19.947 1.00 93.38 239 LEU A CA 1
ATOM 1786 C C . LEU A 1 239 ? 15.658 -8.510 -18.838 1.00 93.38 239 LEU A C 1
ATOM 1788 O O . LEU A 1 239 ? 16.570 -7.697 -19.006 1.00 93.38 239 LEU A O 1
ATOM 1792 N N . ILE A 1 240 ? 14.955 -8.571 -17.698 1.00 95.56 240 ILE A N 1
ATOM 1793 C CA . ILE A 1 240 ? 15.159 -7.620 -16.594 1.00 95.56 240 ILE A CA 1
ATOM 1794 C C . ILE A 1 240 ? 16.590 -7.691 -16.029 1.00 95.56 240 ILE A C 1
ATOM 1796 O O . ILE A 1 240 ? 17.176 -6.664 -15.675 1.00 95.56 240 ILE A O 1
ATOM 1800 N N . ASP A 1 241 ? 17.187 -8.886 -16.036 1.00 96.06 241 ASP A N 1
ATOM 1801 C CA . ASP A 1 241 ? 18.532 -9.163 -15.521 1.00 96.06 241 ASP A CA 1
ATOM 1802 C C . ASP A 1 241 ? 19.623 -9.161 -16.600 1.00 96.06 241 ASP A C 1
ATOM 1804 O O . ASP A 1 241 ? 20.814 -9.110 -16.290 1.00 96.06 241 ASP A O 1
ATOM 1808 N N . THR A 1 242 ? 19.258 -9.239 -17.880 1.00 96.31 242 THR A N 1
ATOM 1809 C CA . THR A 1 242 ? 20.240 -9.447 -18.957 1.00 96.31 242 THR A CA 1
ATOM 1810 C C . THR A 1 242 ? 20.381 -8.252 -19.887 1.00 96.31 242 THR A C 1
ATOM 1812 O O . THR A 1 242 ? 21.517 -7.918 -20.258 1.00 96.31 242 THR A O 1
ATOM 1815 N N . TYR A 1 243 ? 19.274 -7.587 -20.228 1.00 97.06 243 TYR A N 1
ATOM 1816 C CA . TYR A 1 243 ? 19.266 -6.454 -21.144 1.00 97.06 243 TYR A CA 1
ATOM 1817 C C . TYR A 1 243 ? 19.892 -5.212 -20.498 1.00 97.06 243 TYR A C 1
ATOM 1819 O O . TYR A 1 243 ? 19.600 -4.867 -19.352 1.00 97.06 243 TYR A O 1
ATOM 1827 N N . LYS A 1 244 ? 20.771 -4.542 -21.252 1.00 97.31 244 LYS A N 1
ATOM 1828 C CA . LYS A 1 244 ? 21.537 -3.365 -20.822 1.00 97.31 244 LYS A CA 1
ATOM 1829 C C . LYS A 1 244 ? 21.345 -2.255 -21.856 1.00 97.31 244 LYS A C 1
ATOM 1831 O O . LYS A 1 244 ? 21.926 -2.366 -22.937 1.00 97.31 244 LYS A O 1
ATOM 1836 N N . PRO A 1 245 ? 20.545 -1.217 -21.564 1.00 96.06 245 PRO A N 1
ATOM 1837 C CA . PRO A 1 245 ? 20.235 -0.181 -22.545 1.00 96.06 245 PRO A CA 1
ATOM 1838 C C . PRO A 1 245 ? 21.431 0.723 -22.878 1.00 96.06 245 PRO A C 1
ATOM 1840 O O . PRO A 1 245 ? 21.477 1.249 -23.988 1.00 96.06 245 PRO A O 1
ATOM 1843 N N . LYS A 1 246 ? 22.420 0.863 -21.980 1.00 96.44 246 LYS A N 1
ATOM 1844 C CA . LYS A 1 246 ? 23.629 1.676 -22.218 1.00 96.44 246 LYS A CA 1
ATOM 1845 C C . LYS A 1 246 ? 23.257 3.111 -22.612 1.00 96.44 246 LYS A C 1
ATOM 1847 O O . LYS A 1 246 ? 22.291 3.649 -22.083 1.00 96.44 246 LYS A O 1
ATOM 1852 N N . ASP A 1 247 ? 23.965 3.709 -23.560 1.00 95.69 247 ASP A N 1
ATOM 1853 C CA . ASP A 1 247 ? 23.768 5.064 -24.079 1.00 95.69 247 ASP A CA 1
ATOM 1854 C C . ASP A 1 247 ? 22.371 5.354 -24.653 1.00 95.69 247 ASP A C 1
ATOM 1856 O O . ASP A 1 247 ? 22.017 6.518 -24.833 1.00 95.69 247 ASP A O 1
ATOM 1860 N N . THR A 1 248 ? 21.536 4.333 -24.874 1.00 94.31 248 THR A N 1
ATOM 1861 C CA . THR A 1 248 ? 20.120 4.530 -25.228 1.00 94.31 248 THR A CA 1
ATOM 1862 C C . THR A 1 248 ? 19.236 4.910 -24.034 1.00 94.31 248 THR A C 1
ATOM 1864 O O . THR A 1 248 ? 18.113 5.373 -24.235 1.00 94.31 248 THR A O 1
ATOM 1867 N N . TYR A 1 249 ? 19.712 4.742 -22.794 1.00 96.75 249 TYR A N 1
ATOM 1868 C CA . TYR A 1 249 ? 18.989 5.157 -21.596 1.00 96.75 249 TYR A CA 1
ATOM 1869 C C . TYR A 1 249 ? 19.305 6.606 -21.228 1.00 96.75 249 TYR A C 1
ATOM 1871 O O . TYR A 1 249 ? 20.425 6.936 -20.827 1.00 96.75 249 TYR A O 1
ATOM 1879 N N . HIS A 1 250 ? 18.276 7.446 -21.315 1.00 96.50 250 HIS A N 1
ATOM 1880 C CA . HIS A 1 250 ? 18.328 8.865 -20.999 1.00 96.50 250 HIS A CA 1
ATOM 1881 C C . HIS A 1 250 ? 17.095 9.292 -20.191 1.00 96.50 250 HIS A C 1
ATOM 1883 O O . HIS A 1 250 ? 15.983 8.836 -20.455 1.00 96.50 250 HIS A O 1
ATOM 1889 N N . ILE A 1 251 ? 17.305 10.189 -19.230 1.00 97.56 251 ILE A N 1
ATOM 1890 C CA . ILE A 1 251 ? 16.282 10.839 -18.411 1.00 97.56 251 ILE A CA 1
ATOM 1891 C C . ILE A 1 251 ? 16.424 12.344 -18.631 1.00 97.56 251 ILE A C 1
ATOM 1893 O O . ILE A 1 251 ? 17.477 12.912 -18.333 1.00 97.56 251 ILE A O 1
ATOM 1897 N N . SER A 1 252 ? 15.371 12.986 -19.135 1.00 94.69 252 SER A N 1
ATOM 1898 C CA . SER A 1 252 ? 15.303 14.444 -19.264 1.00 94.69 252 SER A CA 1
ATOM 1899 C C . SER A 1 252 ? 14.907 15.092 -17.935 1.00 94.69 252 SER A C 1
ATOM 1901 O O . SER A 1 252 ? 14.221 14.470 -17.129 1.00 94.69 252 SER A O 1
ATOM 1903 N N . SER A 1 253 ? 15.237 16.369 -17.731 1.00 86.19 253 SER A N 1
ATOM 1904 C CA . SER A 1 253 ? 14.967 17.137 -16.495 1.00 86.19 253 SER A CA 1
ATOM 1905 C C . SER A 1 253 ? 13.483 17.439 -16.207 1.00 86.19 253 SER A C 1
ATOM 1907 O O . SER A 1 253 ? 13.168 18.329 -15.430 1.00 86.19 253 SER A O 1
ATOM 1909 N N . SER A 1 254 ? 12.568 16.779 -16.907 1.00 86.94 254 SER A N 1
ATOM 1910 C CA . SER A 1 254 ? 11.114 16.855 -16.713 1.00 86.94 254 SER A CA 1
ATOM 1911 C C . SER A 1 254 ? 10.458 15.482 -16.870 1.00 86.94 254 SER A C 1
ATOM 1913 O O . SER A 1 254 ? 9.239 15.374 -16.965 1.00 86.94 254 SER A O 1
ATOM 1915 N N . ALA A 1 255 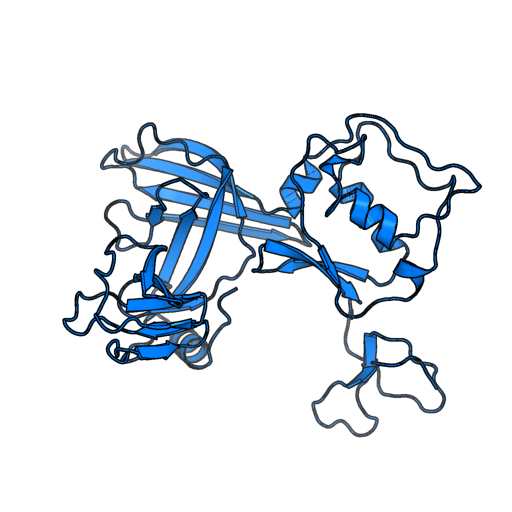? 11.261 14.420 -17.002 1.00 97.00 255 ALA A N 1
ATOM 1916 C CA . ALA A 1 255 ? 10.742 13.065 -17.016 1.00 97.00 255 ALA A CA 1
ATOM 1917 C C . ALA A 1 255 ? 10.260 12.716 -15.608 1.00 97.00 255 ALA A C 1
ATOM 1919 O O . ALA A 1 255 ? 10.986 12.920 -14.632 1.00 97.00 255 ALA A O 1
ATOM 1920 N N . THR A 1 256 ? 9.053 12.166 -15.517 1.00 97.44 256 THR A N 1
ATOM 1921 C CA . THR A 1 256 ? 8.507 11.695 -14.245 1.00 97.44 256 THR A CA 1
ATOM 1922 C C . THR A 1 256 ? 9.169 10.374 -13.858 1.00 97.44 256 THR A C 1
ATOM 1924 O O . THR A 1 256 ? 9.582 9.570 -14.714 1.00 97.44 256 THR A O 1
ATOM 1927 N N . ARG A 1 257 ? 9.281 10.114 -12.555 1.00 97.31 257 ARG A N 1
ATOM 1928 C CA . ARG A 1 257 ? 9.816 8.853 -12.028 1.00 97.31 257 ARG A CA 1
ATOM 1929 C C . ARG A 1 257 ? 8.988 7.671 -12.525 1.00 97.31 257 ARG A C 1
ATOM 1931 O O . ARG A 1 257 ? 9.545 6.655 -12.942 1.00 97.31 257 ARG A O 1
ATOM 1938 N N . ALA A 1 258 ? 7.670 7.846 -12.570 1.00 96.12 258 ALA A N 1
ATOM 1939 C CA . ALA A 1 258 ? 6.712 6.919 -13.154 1.00 96.12 258 ALA A CA 1
ATOM 1940 C C . ALA A 1 258 ? 7.019 6.586 -14.617 1.00 96.12 258 ALA A C 1
ATOM 1942 O O . ALA A 1 258 ? 7.226 5.417 -14.953 1.00 96.12 258 ALA A O 1
ATOM 1943 N N . ALA A 1 259 ? 7.105 7.598 -15.486 1.00 96.00 259 ALA A N 1
ATOM 1944 C CA . ALA A 1 259 ? 7.376 7.397 -16.906 1.00 96.00 259 ALA A CA 1
ATOM 1945 C C . ALA A 1 259 ? 8.724 6.699 -17.136 1.00 96.00 259 ALA A C 1
ATOM 1947 O O . ALA A 1 259 ? 8.842 5.860 -18.032 1.00 96.00 259 ALA A O 1
ATOM 1948 N N . THR A 1 260 ? 9.718 6.996 -16.296 1.00 97.38 260 THR A N 1
ATOM 1949 C CA . THR A 1 260 ? 11.046 6.378 -16.363 1.00 97.38 260 THR A CA 1
ATOM 1950 C C . THR A 1 260 ? 10.995 4.890 -15.993 1.00 97.38 260 THR A C 1
ATOM 1952 O O . THR A 1 260 ? 11.490 4.050 -16.749 1.00 97.38 260 THR A O 1
ATOM 1955 N N . VAL A 1 261 ? 10.342 4.534 -14.878 1.00 97.06 261 VAL A N 1
ATOM 1956 C CA . VAL A 1 261 ? 10.161 3.129 -14.462 1.00 97.06 261 VAL A CA 1
ATOM 1957 C C . VAL A 1 261 ? 9.339 2.355 -15.495 1.00 97.06 261 VAL A C 1
ATOM 1959 O O . VAL A 1 261 ? 9.754 1.284 -15.939 1.00 97.06 261 VAL A O 1
ATOM 1962 N N . LEU A 1 262 ? 8.209 2.906 -15.943 1.00 95.12 262 LEU A N 1
ATOM 1963 C CA . LEU A 1 262 ? 7.359 2.277 -16.957 1.00 95.12 262 LEU A CA 1
ATOM 1964 C C . LEU A 1 262 ? 8.081 2.124 -18.302 1.00 95.12 262 LEU A C 1
ATOM 1966 O O . LEU A 1 262 ? 7.898 1.118 -18.985 1.00 95.12 262 LEU A O 1
ATOM 1970 N N . GLY A 1 263 ? 8.921 3.088 -18.682 1.00 95.62 263 GLY A N 1
ATOM 1971 C CA . GLY A 1 263 ? 9.756 3.019 -19.880 1.00 95.62 263 GLY A CA 1
ATOM 1972 C C . GLY A 1 263 ? 10.719 1.831 -19.861 1.00 95.62 263 GLY A C 1
ATOM 1973 O O . GLY A 1 263 ? 10.832 1.128 -20.863 1.00 95.62 263 GLY A O 1
ATOM 1974 N N . LEU A 1 264 ? 11.350 1.563 -18.714 1.00 96.81 264 LEU A N 1
ATOM 1975 C CA . LEU A 1 264 ? 12.219 0.398 -18.528 1.00 96.81 264 LEU A CA 1
ATOM 1976 C C . LEU A 1 264 ? 11.429 -0.916 -18.562 1.00 96.81 264 LEU A C 1
ATOM 1978 O O . LEU A 1 264 ? 11.839 -1.858 -19.237 1.00 96.81 264 LEU A O 1
ATOM 1982 N N . LEU A 1 265 ? 10.279 -0.972 -17.883 1.00 95.12 265 LEU A N 1
ATOM 1983 C CA . LEU A 1 265 ? 9.443 -2.177 -17.830 1.00 95.12 265 LEU A CA 1
ATOM 1984 C C . LEU A 1 265 ? 8.857 -2.550 -19.199 1.00 95.12 265 LEU A C 1
ATOM 1986 O O . LEU A 1 265 ? 8.767 -3.734 -19.511 1.00 95.12 265 LEU A O 1
ATOM 1990 N N . ARG A 1 266 ? 8.561 -1.569 -20.066 1.00 93.12 266 ARG A N 1
ATOM 1991 C CA . ARG A 1 266 ? 8.101 -1.790 -21.456 1.00 93.12 266 ARG A CA 1
ATOM 1992 C C . ARG A 1 266 ? 9.082 -2.571 -22.336 1.00 93.12 266 ARG A C 1
ATOM 1994 O O . ARG A 1 266 ? 8.680 -3.059 -23.389 1.00 93.12 266 ARG A O 1
ATOM 2001 N N . LEU A 1 267 ? 10.348 -2.687 -21.935 1.00 94.12 267 LEU A N 1
ATOM 2002 C CA . LEU A 1 267 ? 11.360 -3.498 -22.624 1.00 94.12 267 LEU A CA 1
ATOM 2003 C C . LEU A 1 267 ? 11.317 -4.981 -22.208 1.00 94.12 267 LEU A C 1
ATOM 2005 O O . LEU A 1 267 ? 12.130 -5.775 -22.674 1.00 94.12 267 LEU A O 1
ATOM 2009 N N . THR A 1 268 ? 10.381 -5.344 -21.330 1.00 93.06 268 THR A N 1
ATOM 2010 C CA . THR A 1 268 ? 10.194 -6.679 -20.748 1.00 93.06 268 THR A CA 1
ATOM 2011 C C . THR A 1 268 ? 8.707 -7.049 -20.726 1.00 93.06 268 THR A C 1
ATOM 2013 O O . THR A 1 268 ? 7.846 -6.230 -21.049 1.00 93.06 268 THR A O 1
ATOM 2016 N N . ARG A 1 269 ? 8.381 -8.270 -20.289 1.00 90.38 269 ARG A N 1
ATOM 2017 C CA . ARG A 1 269 ? 7.000 -8.698 -19.976 1.00 90.38 269 ARG A CA 1
ATOM 2018 C C . ARG A 1 269 ? 6.540 -8.351 -18.552 1.00 90.38 269 ARG A C 1
ATOM 2020 O O . ARG A 1 269 ? 5.513 -8.858 -18.097 1.00 90.38 269 ARG A O 1
ATOM 2027 N N . MET A 1 270 ? 7.301 -7.526 -17.840 1.00 92.00 270 MET A N 1
ATOM 2028 C CA . MET A 1 270 ? 7.061 -7.202 -16.438 1.00 92.00 270 MET A CA 1
ATOM 2029 C C . MET A 1 270 ? 6.047 -6.062 -16.303 1.00 92.00 270 MET A C 1
ATOM 2031 O O . MET A 1 270 ? 6.081 -5.097 -17.067 1.00 92.00 270 MET A O 1
ATOM 2035 N N . ALA A 1 271 ? 5.179 -6.137 -15.297 1.00 91.31 271 ALA A N 1
ATOM 2036 C CA . ALA A 1 271 ? 4.260 -5.068 -14.935 1.00 91.31 271 ALA A CA 1
ATOM 2037 C C . ALA A 1 271 ? 4.372 -4.693 -13.453 1.00 91.31 271 ALA A C 1
ATOM 2039 O O . ALA A 1 271 ? 4.570 -5.568 -12.603 1.00 91.31 271 ALA A O 1
ATOM 2040 N N . PRO A 1 272 ? 4.216 -3.397 -13.140 1.00 92.50 272 PRO A N 1
ATOM 2041 C CA . PRO A 1 272 ? 4.188 -2.915 -11.773 1.00 92.50 272 PRO A CA 1
ATOM 2042 C C . PRO A 1 272 ? 2.792 -3.058 -11.161 1.00 92.50 272 PRO A C 1
ATOM 2044 O O . PRO A 1 272 ? 1.778 -2.860 -11.831 1.00 92.50 272 PRO A O 1
ATOM 2047 N N . ARG A 1 273 ? 2.740 -3.308 -9.857 1.00 88.62 273 ARG A N 1
ATOM 2048 C CA . ARG A 1 273 ? 1.540 -3.167 -9.028 1.00 88.62 273 ARG A CA 1
ATOM 2049 C C . ARG A 1 273 ? 1.937 -2.762 -7.615 1.00 88.62 273 ARG A C 1
ATOM 2051 O O . ARG A 1 273 ? 2.949 -3.227 -7.101 1.00 88.62 273 ARG A O 1
ATOM 2058 N N . PHE A 1 274 ? 1.141 -1.916 -6.979 1.00 88.88 274 PHE A N 1
ATOM 2059 C CA . PHE A 1 274 ? 1.306 -1.632 -5.557 1.00 88.88 274 PHE A CA 1
ATOM 2060 C C . PHE A 1 274 ? 0.431 -2.581 -4.755 1.00 88.88 274 PHE A C 1
ATOM 2062 O O . PHE A 1 274 ? -0.776 -2.670 -4.991 1.00 88.88 274 PHE A O 1
ATOM 2069 N N . GLU A 1 275 ? 1.054 -3.294 -3.825 1.00 85.56 275 GLU A N 1
ATOM 2070 C CA . GLU A 1 275 ? 0.350 -4.185 -2.914 1.00 85.56 275 GLU A CA 1
ATOM 2071 C C . GLU A 1 275 ? 0.262 -3.562 -1.518 1.00 85.56 275 GLU A C 1
ATOM 2073 O O . GLU A 1 275 ? 0.576 -2.398 -1.266 1.00 85.56 275 GLU A O 1
ATOM 2078 N N . ASP A 1 276 ? -0.256 -4.340 -0.590 1.00 80.69 276 ASP A N 1
ATOM 2079 C CA . ASP A 1 276 ? -0.532 -3.907 0.762 1.00 80.69 276 ASP A CA 1
ATOM 2080 C C . ASP A 1 276 ? 0.629 -3.692 1.692 1.00 80.69 276 ASP A C 1
ATOM 2082 O O . ASP A 1 276 ? 0.487 -2.966 2.675 1.00 80.69 276 ASP A O 1
ATOM 2086 N N . ASP A 1 277 ? 1.732 -4.358 1.416 1.00 84.31 277 ASP A N 1
ATOM 2087 C CA . ASP A 1 277 ? 2.979 -4.165 2.124 1.00 84.31 277 ASP A CA 1
ATOM 2088 C C . ASP A 1 277 ? 3.600 -2.790 1.828 1.00 84.31 277 ASP A C 1
ATOM 2090 O O . ASP A 1 277 ? 4.668 -2.473 2.351 1.00 84.31 277 ASP A O 1
ATOM 2094 N N . GLY A 1 278 ? 2.927 -1.964 1.014 1.00 86.31 278 GLY A N 1
ATOM 2095 C CA . GLY A 1 278 ? 3.359 -0.625 0.640 1.00 86.31 278 GLY A CA 1
ATOM 2096 C C . GLY A 1 278 ? 4.512 -0.640 -0.358 1.00 86.31 278 GLY A C 1
ATOM 2097 O O . GLY A 1 278 ? 5.156 0.392 -0.544 1.00 86.31 278 GLY A O 1
ATOM 2098 N N . LYS A 1 279 ? 4.799 -1.790 -0.981 1.00 92.00 279 LYS A N 1
ATOM 2099 C CA . LYS A 1 279 ? 5.892 -1.946 -1.940 1.00 92.00 279 LYS A CA 1
ATOM 2100 C C . LYS A 1 279 ? 5.400 -1.898 -3.376 1.00 92.00 279 LYS A C 1
ATOM 2102 O O . LYS A 1 279 ? 4.246 -2.204 -3.685 1.00 92.00 279 LYS A O 1
ATOM 2107 N N . LEU A 1 280 ? 6.328 -1.558 -4.264 1.00 93.94 280 LEU A N 1
ATOM 2108 C CA . LEU A 1 280 ? 6.177 -1.758 -5.695 1.00 93.94 280 LEU A CA 1
ATOM 2109 C C . LEU A 1 280 ? 6.511 -3.216 -6.025 1.00 93.94 280 LEU A C 1
ATOM 2111 O O . LEU A 1 280 ? 7.677 -3.609 -6.038 1.00 93.94 280 LEU A O 1
ATOM 2115 N N . HIS A 1 281 ? 5.492 -4.016 -6.307 1.00 93.12 281 HIS A N 1
ATOM 2116 C CA . HIS A 1 281 ? 5.670 -5.368 -6.818 1.00 93.12 281 HIS A CA 1
ATOM 2117 C C . HIS A 1 281 ? 5.809 -5.338 -8.332 1.00 93.12 281 HIS A C 1
ATOM 2119 O O . HIS A 1 281 ? 5.026 -4.696 -9.030 1.00 93.12 281 HIS A O 1
ATOM 2125 N N . ILE A 1 282 ? 6.806 -6.047 -8.843 1.00 95.06 282 ILE A N 1
ATOM 2126 C CA . ILE A 1 282 ? 7.113 -6.151 -10.265 1.00 95.06 282 ILE A CA 1
ATOM 2127 C C . ILE A 1 282 ? 7.122 -7.637 -10.613 1.00 95.06 282 ILE A C 1
ATOM 2129 O O . ILE A 1 282 ? 7.860 -8.419 -10.021 1.00 95.06 282 ILE A O 1
ATOM 2133 N N . ASP A 1 283 ? 6.264 -8.047 -11.539 1.00 91.75 283 ASP A N 1
ATOM 2134 C CA . ASP A 1 283 ? 6.078 -9.461 -11.899 1.00 91.75 283 ASP A CA 1
ATOM 2135 C C . ASP A 1 283 ? 5.652 -9.572 -13.363 1.00 91.75 283 ASP A C 1
ATOM 2137 O O . ASP A 1 283 ? 5.230 -8.580 -13.965 1.00 91.75 283 ASP A O 1
ATOM 2141 N N . ILE A 1 284 ? 5.744 -10.763 -13.943 1.00 88.06 284 ILE A N 1
ATOM 2142 C CA . ILE A 1 284 ? 5.262 -11.021 -15.296 1.00 88.06 284 ILE A CA 1
ATOM 2143 C C . ILE A 1 284 ? 3.751 -10.801 -15.350 1.00 88.06 284 ILE A C 1
ATOM 2145 O O . ILE A 1 284 ? 2.970 -11.429 -14.631 1.00 88.06 284 ILE A O 1
ATOM 2149 N N . LEU A 1 285 ? 3.321 -9.946 -16.278 1.00 73.94 285 LEU A N 1
ATOM 2150 C CA . LEU A 1 285 ? 1.904 -9.772 -16.550 1.00 73.94 285 LEU A CA 1
ATOM 2151 C C . LEU A 1 285 ? 1.413 -10.866 -17.491 1.00 73.94 285 LEU A C 1
ATOM 2153 O O . LEU A 1 285 ? 1.750 -10.904 -18.678 1.00 73.94 285 LEU A O 1
ATOM 2157 N N . VAL A 1 286 ? 0.564 -11.740 -16.963 1.00 68.75 286 VAL A N 1
ATOM 2158 C CA . VAL A 1 286 ? -0.155 -12.725 -17.765 1.00 68.75 286 V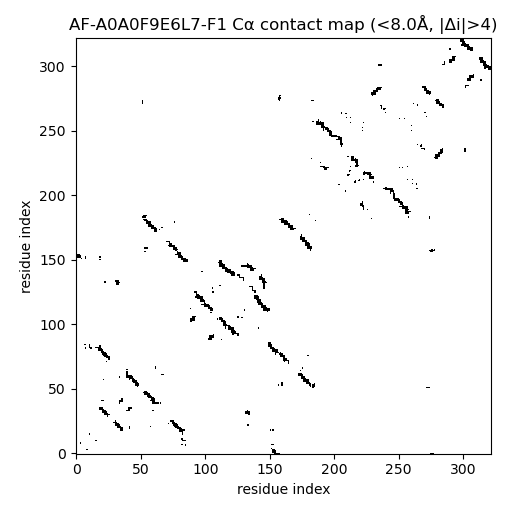AL A CA 1
ATOM 2159 C C . VAL A 1 286 ? -1.451 -12.083 -18.263 1.00 68.75 286 VAL A C 1
ATOM 2161 O O . VAL A 1 286 ? -2.472 -12.107 -17.583 1.00 68.75 286 VAL A O 1
ATOM 2164 N N . ASN A 1 287 ? -1.403 -11.447 -19.434 1.00 60.16 287 ASN A N 1
ATOM 2165 C CA . ASN A 1 287 ? -2.589 -10.845 -20.044 1.00 60.16 287 ASN A CA 1
ATOM 2166 C C . ASN A 1 287 ? -3.374 -11.869 -20.874 1.00 60.16 287 ASN A C 1
ATOM 2168 O O . ASN A 1 287 ? -2.829 -12.455 -21.808 1.00 60.16 287 ASN A O 1
ATOM 2172 N N . GLY A 1 288 ? -4.676 -11.982 -20.598 1.00 67.12 288 GLY A N 1
ATOM 2173 C CA . GLY A 1 288 ? -5.637 -12.738 -21.408 1.00 67.12 288 GLY A CA 1
ATOM 2174 C C . GLY A 1 288 ? -5.878 -14.181 -20.956 1.00 67.12 288 GLY A C 1
ATOM 2175 O O . GLY A 1 288 ? -5.264 -14.671 -20.008 1.00 67.12 288 GLY A O 1
ATOM 2176 N N . ASP A 1 289 ? -6.809 -14.849 -21.642 1.00 79.19 289 ASP A N 1
ATOM 2177 C CA . ASP A 1 289 ? -7.106 -16.261 -21.399 1.00 79.19 289 ASP A CA 1
ATOM 2178 C C . ASP A 1 289 ? -5.907 -17.132 -21.816 1.00 79.19 289 ASP A C 1
ATOM 2180 O O . ASP A 1 289 ? -5.388 -16.967 -22.927 1.00 79.19 289 ASP A O 1
ATOM 2184 N N . PRO A 1 290 ? -5.459 -18.074 -20.968 1.00 85.50 290 PRO A N 1
ATOM 2185 C CA . PRO A 1 290 ? -4.325 -18.922 -21.295 1.00 85.50 290 PRO A CA 1
ATOM 2186 C C . PRO A 1 290 ? -4.619 -19.795 -22.523 1.00 85.50 290 PRO A C 1
ATOM 2188 O O . PRO A 1 290 ? -5.688 -20.412 -22.597 1.00 85.50 290 PRO A O 1
ATOM 2191 N N . PRO A 1 291 ? -3.681 -19.925 -23.475 1.00 90.81 291 PRO A N 1
ATOM 2192 C CA . PRO A 1 291 ? -3.845 -20.832 -24.603 1.00 90.81 291 PRO A CA 1
ATOM 2193 C C . PRO A 1 291 ? -3.896 -22.299 -24.153 1.00 90.81 291 PRO A C 1
ATOM 2195 O O . PRO A 1 291 ? -3.396 -22.676 -23.092 1.00 90.81 291 PRO A O 1
ATOM 2198 N N . THR A 1 292 ? -4.454 -23.175 -24.989 1.00 94.19 292 THR A N 1
ATOM 2199 C CA . THR A 1 292 ? -4.327 -24.623 -24.775 1.00 94.19 292 THR A CA 1
ATOM 2200 C C . THR A 1 292 ? -2.866 -25.054 -24.947 1.00 94.19 292 THR A C 1
ATOM 2202 O O . THR A 1 292 ? -2.193 -24.638 -25.893 1.00 94.19 292 THR A O 1
ATOM 2205 N N . TRP A 1 293 ? -2.370 -25.905 -24.046 1.00 95.31 293 TRP A N 1
ATOM 2206 C CA . TRP A 1 293 ? -1.021 -26.462 -24.117 1.00 95.31 293 TRP A CA 1
ATOM 2207 C C . TRP A 1 293 ? -0.775 -27.128 -25.474 1.00 95.31 293 TRP A C 1
ATOM 2209 O O . TRP A 1 293 ? -1.615 -27.880 -25.976 1.00 95.31 293 TRP A O 1
ATOM 2219 N N . THR A 1 294 ? 0.394 -26.866 -26.054 1.00 94.75 294 THR A N 1
ATOM 2220 C CA . THR A 1 294 ? 0.795 -27.371 -27.366 1.00 94.75 294 THR A CA 1
ATOM 2221 C C . THR A 1 294 ? 2.106 -28.136 -27.229 1.00 94.75 294 THR A C 1
ATOM 2223 O O . THR A 1 294 ? 3.093 -27.625 -26.703 1.00 94.75 294 THR A O 1
ATOM 2226 N N . ALA A 1 295 ? 2.122 -29.378 -27.714 1.00 93.62 295 ALA A N 1
ATOM 2227 C CA . ALA A 1 295 ? 3.310 -30.222 -27.667 1.00 93.62 295 ALA A CA 1
ATOM 2228 C C . ALA A 1 295 ? 4.480 -29.591 -28.434 1.00 93.62 295 ALA A C 1
ATOM 2230 O O . ALA A 1 295 ? 4.276 -28.959 -29.471 1.00 93.62 295 ALA A O 1
ATOM 2231 N N . SER A 1 296 ? 5.702 -29.796 -27.934 1.00 92.62 296 SER A N 1
ATOM 2232 C CA . SER A 1 296 ? 6.936 -29.289 -28.554 1.00 92.62 296 SER A CA 1
ATOM 2233 C C . SER A 1 296 ? 6.961 -27.766 -28.736 1.00 92.62 296 SER A C 1
ATOM 2235 O O . SER A 1 296 ? 7.591 -27.258 -29.663 1.00 92.62 296 SER A O 1
ATOM 2237 N N . THR A 1 297 ? 6.269 -27.040 -27.857 1.00 92.56 297 THR A N 1
ATOM 2238 C CA . THR A 1 297 ? 6.270 -25.576 -27.823 1.00 92.56 297 THR A CA 1
ATOM 2239 C C . THR A 1 297 ? 7.209 -25.108 -26.728 1.00 92.56 297 THR A C 1
ATOM 2241 O O . THR A 1 297 ? 7.129 -25.585 -25.600 1.00 92.56 297 THR A O 1
ATOM 2244 N N . ALA A 1 298 ? 8.098 -24.174 -27.058 1.00 91.94 298 ALA A N 1
ATOM 2245 C CA . ALA A 1 298 ? 8.938 -23.543 -26.056 1.00 91.94 298 ALA A CA 1
ATOM 2246 C C . ALA A 1 298 ? 8.092 -22.596 -25.193 1.00 91.94 298 ALA A C 1
ATOM 2248 O O . ALA A 1 298 ? 7.469 -21.676 -25.721 1.00 91.94 298 ALA A O 1
ATOM 2249 N N . TYR A 1 299 ? 8.104 -22.818 -23.884 1.00 89.81 299 TYR A N 1
ATOM 2250 C CA . TYR A 1 299 ? 7.488 -21.954 -22.886 1.00 89.81 299 TYR A CA 1
ATOM 2251 C C . TYR A 1 299 ? 8.577 -21.242 -22.097 1.00 89.81 299 TYR A C 1
ATOM 2253 O O . TYR A 1 299 ? 9.590 -21.849 -21.736 1.00 89.81 299 TYR A O 1
ATOM 2261 N N . ILE A 1 300 ? 8.367 -19.963 -21.805 1.00 86.62 300 ILE A N 1
ATOM 2262 C CA . ILE A 1 300 ? 9.222 -19.204 -20.892 1.00 86.62 300 ILE A CA 1
ATOM 2263 C C . ILE A 1 300 ? 8.541 -19.056 -19.531 1.00 86.62 300 ILE A C 1
ATOM 2265 O O . ILE A 1 300 ? 7.354 -19.349 -19.383 1.00 86.62 300 ILE A O 1
ATOM 2269 N N . VAL A 1 301 ? 9.306 -18.652 -18.513 1.00 86.12 301 VAL A N 1
ATOM 2270 C CA . VAL A 1 301 ? 8.768 -18.413 -17.164 1.00 86.12 301 VAL A CA 1
ATOM 2271 C C . VAL A 1 301 ? 7.584 -17.443 -17.249 1.00 86.12 301 VAL A C 1
ATOM 2273 O O . VAL A 1 301 ? 7.620 -16.488 -18.021 1.00 86.12 301 VAL A O 1
ATOM 2276 N N . GLY A 1 302 ? 6.517 -17.726 -16.502 1.00 84.12 302 GLY A N 1
ATOM 2277 C CA . GLY A 1 302 ? 5.299 -16.915 -16.459 1.00 84.12 302 GLY A CA 1
ATOM 2278 C C . GLY A 1 302 ? 4.267 -17.213 -17.552 1.00 84.12 302 GLY A C 1
ATOM 2279 O O . GLY A 1 302 ? 3.120 -16.790 -17.414 1.00 84.12 302 GLY A O 1
ATOM 2280 N N . ASP A 1 303 ? 4.607 -17.973 -18.601 1.00 87.44 303 ASP A N 1
ATOM 2281 C CA . ASP A 1 303 ? 3.606 -18.418 -19.577 1.00 87.44 303 ASP A CA 1
ATOM 2282 C C . ASP A 1 303 ? 2.547 -19.292 -18.903 1.00 87.44 303 ASP A C 1
ATOM 2284 O O . ASP A 1 303 ? 2.868 -20.186 -18.116 1.00 87.44 303 ASP A O 1
ATOM 2288 N N . THR A 1 304 ? 1.278 -19.060 -19.231 1.00 90.25 304 THR A N 1
ATOM 2289 C CA . THR A 1 304 ? 0.165 -19.874 -18.744 1.00 90.25 304 THR A CA 1
ATOM 2290 C C . THR A 1 304 ? -0.442 -20.714 -19.855 1.00 90.25 304 THR A C 1
ATOM 2292 O O . THR A 1 304 ? -0.456 -20.320 -21.019 1.00 90.25 304 THR A O 1
ATOM 2295 N N . VAL A 1 305 ? -0.961 -21.888 -19.495 1.00 92.25 305 VAL A N 1
ATOM 2296 C CA . VAL A 1 305 ? -1.662 -22.791 -20.412 1.00 92.25 305 VAL A CA 1
ATOM 2297 C C . VAL A 1 305 ? -2.834 -23.496 -19.733 1.00 92.25 305 VAL A C 1
ATOM 2299 O O . VAL A 1 305 ? -2.809 -23.758 -18.529 1.00 92.25 305 VAL A O 1
ATOM 2302 N N . ILE A 1 306 ? -3.841 -23.871 -20.519 1.00 93.06 306 ILE A N 1
ATOM 2303 C CA . ILE A 1 306 ? -4.885 -24.831 -20.131 1.00 93.06 306 ILE A CA 1
ATOM 2304 C C . ILE A 1 306 ? -4.514 -26.207 -20.711 1.00 93.06 306 ILE A C 1
ATOM 2306 O O . ILE A 1 306 ? -4.072 -26.275 -21.861 1.00 93.06 306 ILE A O 1
ATOM 2310 N N . PRO A 1 307 ? -4.678 -27.327 -19.983 1.00 93.06 307 PRO A N 1
ATOM 2311 C CA . PRO A 1 307 ? -4.396 -28.652 -20.536 1.00 93.06 307 PRO A CA 1
ATOM 2312 C C . PRO A 1 307 ? -5.277 -28.979 -21.749 1.00 93.06 307 PRO A C 1
ATOM 2314 O O . PRO A 1 307 ? -6.414 -28.524 -21.850 1.00 93.06 307 PRO A O 1
ATOM 2317 N N . THR A 1 308 ? -4.796 -29.850 -22.642 1.00 94.38 308 THR A N 1
ATOM 2318 C CA . THR A 1 308 ? -5.568 -30.315 -23.817 1.00 94.38 308 THR A CA 1
ATOM 2319 C C . THR A 1 308 ? -6.868 -31.031 -23.447 1.00 94.38 308 THR A C 1
ATOM 2321 O O . THR A 1 308 ? -7.800 -31.065 -24.245 1.00 94.38 308 THR A O 1
ATOM 2324 N N . THR A 1 309 ? -6.946 -31.583 -22.233 1.00 93.69 309 THR A N 1
ATOM 2325 C CA . THR A 1 309 ? -8.197 -31.999 -21.589 1.00 93.69 309 THR A CA 1
ATOM 2326 C C . THR A 1 309 ? -8.473 -31.042 -20.426 1.00 93.69 309 THR A C 1
ATOM 2328 O O . THR A 1 309 ? -7.832 -31.195 -19.383 1.00 93.69 309 THR A O 1
ATOM 2331 N N . PRO A 1 310 ? -9.366 -30.046 -20.589 1.00 90.38 310 PRO A N 1
ATOM 2332 C CA . PRO A 1 310 ? -9.620 -29.043 -19.561 1.00 90.38 310 PRO A CA 1
ATOM 2333 C C . PRO A 1 310 ? -10.041 -29.680 -18.237 1.00 90.38 310 PRO A C 1
ATOM 2335 O O . PRO A 1 310 ? -10.867 -30.591 -18.201 1.00 90.38 310 PRO A O 1
ATOM 2338 N N . ASN A 1 311 ? -9.459 -29.190 -17.149 1.00 90.81 311 ASN A N 1
ATOM 2339 C CA . ASN A 1 311 ? -9.705 -29.656 -15.786 1.00 90.81 311 ASN A CA 1
ATOM 2340 C C . ASN A 1 311 ? -10.007 -28.486 -14.837 1.00 90.81 311 ASN A C 1
ATOM 2342 O O . ASN A 1 311 ? -9.699 -28.573 -13.652 1.00 90.81 311 ASN A O 1
ATOM 2346 N N . ASP A 1 312 ? -10.523 -27.382 -15.385 1.00 87.62 312 ASP A N 1
ATOM 2347 C CA . ASP A 1 312 ? -10.789 -26.109 -14.701 1.00 87.62 312 ASP A CA 1
ATOM 2348 C C . ASP A 1 312 ? -9.565 -25.466 -14.021 1.00 87.62 312 ASP A C 1
ATOM 2350 O O . ASP A 1 312 ? -9.710 -24.536 -13.231 1.00 87.62 312 ASP A O 1
ATOM 2354 N N . ASN A 1 313 ? -8.351 -25.925 -14.349 1.00 88.38 313 ASN A N 1
ATOM 2355 C CA . ASN A 1 313 ? -7.105 -25.351 -13.855 1.00 88.38 313 ASN A CA 1
ATOM 2356 C C . ASN A 1 313 ? -6.274 -24.740 -14.987 1.00 88.38 313 ASN A C 1
ATOM 2358 O O . ASN A 1 313 ? -6.244 -25.226 -16.120 1.00 88.38 313 ASN A O 1
ATOM 2362 N N . VAL A 1 314 ? -5.540 -23.691 -14.624 1.00 89.75 314 VAL A N 1
ATOM 2363 C CA . VAL A 1 314 ? -4.516 -23.044 -15.444 1.00 89.75 314 VAL A CA 1
ATOM 2364 C C . VAL A 1 314 ? -3.154 -23.396 -14.862 1.00 89.75 314 VAL A C 1
ATOM 2366 O O . VAL A 1 314 ? -2.960 -23.353 -13.648 1.00 89.75 314 VAL A O 1
ATOM 2369 N N . TYR A 1 315 ? -2.206 -23.730 -15.727 1.00 90.25 315 TYR A N 1
ATOM 2370 C CA . TYR A 1 315 ? -0.843 -24.079 -15.344 1.00 90.25 315 TYR A CA 1
ATOM 2371 C C . TYR A 1 315 ? 0.091 -22.956 -15.755 1.00 90.25 315 TYR A C 1
ATOM 2373 O O . TYR A 1 315 ? 0.000 -22.470 -16.877 1.00 90.25 315 TYR A O 1
ATOM 2381 N N . LYS A 1 316 ? 0.989 -22.561 -14.853 1.00 89.56 316 LYS A N 1
ATOM 2382 C CA . LYS A 1 316 ? 2.014 -21.546 -15.099 1.00 89.56 316 LYS A CA 1
ATOM 2383 C C . LYS A 1 316 ? 3.379 -22.211 -15.233 1.00 89.56 316 LYS A C 1
ATOM 2385 O O . LYS A 1 316 ? 3.739 -23.061 -14.419 1.00 89.56 316 LYS A O 1
ATOM 2390 N N . CYS A 1 317 ? 4.133 -21.823 -16.251 1.00 87.94 317 CYS A N 1
ATOM 2391 C CA . CYS A 1 317 ? 5.502 -22.254 -16.463 1.00 87.94 317 CYS A CA 1
ATOM 2392 C C . CYS A 1 317 ? 6.421 -21.613 -15.414 1.00 87.94 317 CYS A C 1
ATOM 2394 O O . CYS A 1 317 ? 6.557 -20.392 -15.361 1.00 87.94 317 CYS A O 1
ATOM 2396 N N . THR A 1 318 ? 7.069 -22.432 -14.587 1.00 88.62 318 THR A N 1
ATOM 2397 C CA . THR A 1 318 ? 8.044 -21.980 -13.574 1.00 88.62 318 THR A CA 1
ATOM 2398 C C . THR A 1 318 ? 9.491 -22.194 -14.013 1.00 88.62 318 THR A C 1
ATOM 2400 O O . THR A 1 318 ? 10.428 -21.854 -13.297 1.00 88.62 318 THR A O 1
ATOM 2403 N N . THR A 1 319 ? 9.714 -22.825 -15.166 1.00 88.25 319 THR A N 1
ATOM 2404 C CA . THR A 1 319 ? 11.049 -23.115 -15.698 1.00 88.25 319 THR A CA 1
ATOM 2405 C C . THR A 1 319 ? 10.971 -23.178 -17.213 1.00 88.25 319 THR A C 1
ATOM 2407 O O . THR A 1 319 ? 10.243 -24.007 -17.751 1.00 88.25 319 THR A O 1
ATOM 2410 N N . ALA A 1 320 ? 11.724 -22.310 -17.890 1.00 87.94 320 ALA A N 1
ATOM 2411 C CA . ALA A 1 320 ? 11.717 -22.248 -19.346 1.00 87.94 320 ALA A CA 1
ATOM 2412 C C . ALA A 1 320 ? 12.181 -23.577 -19.974 1.00 87.94 320 ALA A C 1
ATOM 2414 O O . ALA A 1 320 ? 13.156 -24.179 -19.517 1.00 87.94 320 ALA A O 1
ATOM 2415 N N . GLY A 1 321 ? 11.495 -24.029 -21.025 1.00 88.19 321 GLY A N 1
ATOM 2416 C CA . GLY A 1 321 ? 11.734 -25.338 -21.639 1.00 88.19 321 GLY A CA 1
ATOM 2417 C C . GLY A 1 321 ? 10.805 -25.642 -22.814 1.00 88.19 321 GLY A C 1
ATOM 2418 O O . GLY A 1 321 ? 10.027 -24.786 -23.224 1.00 88.19 321 GLY A O 1
ATOM 2419 N N . THR A 1 322 ? 10.915 -26.848 -23.381 1.00 88.75 322 THR A N 1
ATOM 2420 C CA . THR A 1 322 ? 10.099 -27.361 -24.505 1.00 88.75 322 THR A CA 1
ATOM 2421 C C . THR A 1 322 ? 9.394 -28.653 -24.119 1.00 88.75 322 THR A C 1
ATOM 2423 O O . THR A 1 322 ? 10.015 -29.437 -23.366 1.00 88.75 322 THR A O 1
#

Sequence (322 aa):
MRVLSATLLSAQRTGGFPLIKAIFSKTGETTKGYSFTTTDRLIGLKQSDQDWLQTADVTIDNSLGNLTGLDLTGFQCIISKGYNTTVVRAAWVASTVYALGAVVIPTTANTFQYIVTTAGTSDSSEPTFPTDLGVTVDDNTVTWTMDGNTSDEYSPTAPLKVIAENDQILIGEARVVFSCAGLANQMEEDEASIEFSQDELAVSTLKTLIGNLTDSVASFAPFSHTEVISTSYGDEDALIDTYKPKDTYHISSSATRAATVLGLLRLTRMAPRFEDDGKLHIDILVNGDPPTWTASTAYIVGDTVIPTTPNDNVYKCTTAGT

Secondary structure (DSSP, 8-state):
-----HHHHHHHHH--PPEEEEEEE-TTS--EEEETTSSS-EEEEEEEEETTEEEEEEEEE-TT-TTTT---TT-EEEEEEEEE--PPPEEP-TT-EE-TT-EEE-SS--S--EEEEE-EE--SS------STT-EEEETTEEEEE--SSEEEE--SPPEEEEEEEEEEETTEEEEEEEEE-HHHHHHH-B-SS-EE--TT----HHHHHHHHTTTGGGSGGGTTSPP--EEE-S--THHHH---GGG-EE-TT-BHHHHHHHHHTTTTEEEEE-TTS-EEEEE---SSPPBP-TT--B-TT-EEB-SS--S--EE-SS-B-